Protein AF-A0A8M1KTB4-F1 (afdb_monomer)

Nearest PDB structures (foldseek):
  6wme-assembly1_A-3  TM=9.133E-01  e=1.658E-18  Homo sapiens
  4dxt-assembly1_A  TM=9.089E-01  e=1.658E-17  Homo sapiens
  6r15-assembly1_A  TM=8.563E-01  e=2.385E-17  Homo sapiens
  3unp-assembly1_A  TM=8.745E-01  e=1.560E-16  Homo sapiens
  5ywz-assembly1_A  TM=6.244E-01  e=2.113E-16  Mus musculus

pLDDT: mean 70.81, std 19.76, range [22.12, 94.38]

Radius of gyration: 31.98 Å; Cα contacts (8 Å, |Δi|>4): 401; chains: 1; bounding box: 102×58×68 Å

Sequence (307 aa):
MLLFRGDYQPLRRKALMVAGLTLLGLGFWFGIPLLFRQLSSGSVNTGSGTNLAKIQEQLTDIQKQLAEKEARWKETLLKEIGSLQSEEKITSGLKMELSNWLQEYLFTGSSSSAEGVVLWPELKVVLESMEKRLVQQLATSQDVRKTVQEALSRYNADGIGMTDYALKFSGGKVITSQYTKPYCPQSLQLCSEGPSAVIEPEVYPGKCWAFRGSYGSVTIALSQSVRITHVTMEHLPKSLSPTGQIDSAPQDFAVYGIHHVAQKQEGVFLGKFAYSQDGDPIQTFELKARYLVYSQTILCLYLFTGW

Organism: Clupea harengus (NCBI:txid7950)

Mean predicted aligned error: 17.37 Å

InterPro domains:
  IPR012919 SUN domain [PF07738] (193-290)
  IPR012919 SUN domain [PS51469] (155-307)
  IPR045119 SUN domain-containing protein 1-5 [PTHR12911] (53-289)

Foldseek 3Di:
DKFFFFDDDDDDDDDDDDDDDDDDDDDDDDDDDPDDDDDDDDDDDDDVVPVVVVVVVVVVVVVVVVVVVVVVVVVVVVVVVVLVVQLVVLVVVLVVVVVVVVVVLQVVPPPDDDDPDDDPVVVVVSVVVSLLSSLVRNDPDPVSSVVSVVCVVCVVCLVHNGDGQCAVVLQKDWDPVKWADFDDDPPDPQGEDDPNLQRYSDAAVSPHGHHPDFKIKIKMWTSDQRQTFKMKDAHDQLVRDPVSDDQQDFFKKWKFWDDDPPPPDDTHTQDIDTDDNPDDRMDMDGGPDRDRRPDGTMIMMITGGGD

Solvent-accessible surface area (backbone atoms only — not comparable to full-atom values): 18327 Å² total; per-residue (Å²): 62,45,40,36,26,50,73,87,83,84,92,86,85,90,89,85,92,81,91,87,88,83,91,82,85,86,90,88,82,82,83,85,81,93,78,89,87,80,93,78,90,80,81,93,73,97,56,70,70,65,54,51,51,52,52,52,51,51,50,52,52,52,53,50,54,49,54,52,48,52,52,53,51,51,54,52,49,52,52,50,53,50,51,52,53,50,53,50,51,52,54,53,52,52,51,50,51,52,52,50,49,52,49,52,53,61,65,70,61,74,83,65,88,82,76,95,68,81,55,67,72,63,53,48,54,52,51,55,53,50,51,54,49,51,43,69,72,67,43,90,43,73,67,54,33,50,54,51,53,52,54,50,57,26,47,78,36,79,66,71,62,72,67,50,37,28,28,45,92,65,55,12,41,66,44,88,91,48,53,53,66,70,41,62,64,93,88,49,97,68,56,39,38,55,74,62,38,36,26,38,96,66,82,52,89,60,54,36,56,39,53,65,78,48,64,40,39,43,27,35,33,35,45,57,64,45,35,48,42,39,44,31,48,38,54,84,46,42,90,73,32,97,80,56,56,59,50,79,42,60,31,46,35,35,39,22,46,29,70,52,86,90,71,77,58,83,50,48,80,53,49,76,52,66,58,54,95,89,53,65,43,67,41,76,46,78,40,88,58,74,49,80,47,74,56,62,37,26,36,43,36,42,37,31,38,66,108

Secondary structure (DSSP, 8-state):
-EEEEE---------------------------------------S-HHHHHHHHHHHHHHHHHHHHHHHHHHHHHHHHHHHHHHHHHHHHHHHHHHHHHHHHHHHHHSTTSSS-----HHHHHHHHHHHHHHHHHHH-SSHHHHHHHHHHHHHHHTTTT-S--SS-GGGT-EEEEEEEPPB---TT-S-PPBPGGGGGSS---TT-SB-BSSSEEEEEEE-SS---EEEEEEE---GGGSTTS--TTSEEEEEEEEES-GGGTPPPEEEEEEE--TTS-SEEEEE-SS-----SS-EEEEEEEE--

Structure (mmCIF, N/CA/C/O backbone):
data_AF-A0A8M1KTB4-F1
#
_entry.id   AF-A0A8M1KTB4-F1
#
loop_
_atom_site.group_PDB
_atom_site.id
_atom_site.type_symbol
_atom_site.label_atom_id
_atom_site.label_alt_id
_atom_site.label_comp_id
_atom_site.label_asym_id
_atom_site.label_entity_id
_atom_site.label_seq_id
_atom_site.pdbx_PDB_ins_code
_atom_site.Cartn_x
_atom_site.Cartn_y
_atom_site.Cartn_z
_atom_site.occupancy
_atom_site.B_iso_or_equiv
_atom_site.auth_seq_id
_atom_site.auth_comp_id
_atom_site.auth_asym_id
_atom_site.auth_atom_id
_atom_site.pdbx_PDB_model_num
ATOM 1 N N . MET A 1 1 ? 5.958 3.319 -6.028 1.00 36.22 1 MET A N 1
ATOM 2 C CA . MET A 1 1 ? 6.752 2.099 -5.760 1.00 36.22 1 MET A CA 1
ATOM 3 C C . MET A 1 1 ? 6.122 0.933 -6.522 1.00 36.22 1 MET A C 1
ATOM 5 O O . MET A 1 1 ? 4.916 0.942 -6.745 1.00 36.22 1 MET A O 1
ATOM 9 N N . LEU A 1 2 ? 6.926 0.009 -7.046 1.00 38.56 2 LEU A N 1
ATOM 10 C CA . LEU A 1 2 ? 6.504 -1.095 -7.913 1.00 38.56 2 LEU A CA 1
ATOM 11 C C . LEU A 1 2 ? 7.040 -2.411 -7.344 1.00 38.56 2 LEU A C 1
ATOM 13 O O . LEU A 1 2 ? 8.251 -2.628 -7.346 1.00 38.56 2 LEU A O 1
ATOM 17 N N . LEU A 1 3 ? 6.139 -3.279 -6.876 1.00 36.56 3 LEU A N 1
ATOM 18 C CA . LEU A 1 3 ? 6.479 -4.530 -6.184 1.00 36.56 3 LEU A CA 1
ATOM 19 C C . LEU A 1 3 ? 6.063 -5.735 -7.025 1.00 36.56 3 LEU A C 1
ATOM 21 O O . LEU A 1 3 ? 4.968 -5.764 -7.590 1.00 36.56 3 LEU A O 1
ATOM 25 N N . PHE A 1 4 ? 6.917 -6.752 -7.097 1.00 40.38 4 PHE A N 1
ATOM 26 C CA . PHE A 1 4 ? 6.719 -7.927 -7.948 1.00 40.38 4 PHE A CA 1
ATOM 27 C C . PHE A 1 4 ? 6.878 -9.212 -7.147 1.00 40.38 4 PHE A C 1
ATOM 29 O O . PHE A 1 4 ? 7.915 -9.434 -6.527 1.00 40.38 4 PHE A O 1
ATOM 36 N N . ARG A 1 5 ? 5.847 -10.068 -7.133 1.00 45.62 5 ARG A N 1
ATOM 37 C CA . ARG A 1 5 ? 5.719 -11.140 -6.128 1.00 45.62 5 ARG A CA 1
ATOM 38 C C . ARG A 1 5 ? 5.400 -12.506 -6.759 1.00 45.62 5 ARG A C 1
ATOM 40 O O . ARG A 1 5 ? 4.644 -12.581 -7.730 1.00 45.62 5 ARG A O 1
ATOM 47 N N . GLY A 1 6 ? 5.982 -13.589 -6.229 1.00 33.97 6 GLY A N 1
ATOM 48 C CA . GLY A 1 6 ? 5.818 -14.964 -6.728 1.00 33.97 6 GLY A CA 1
ATOM 49 C C . GLY A 1 6 ? 6.064 -16.058 -5.677 1.00 33.97 6 GLY A C 1
ATOM 50 O O . GLY A 1 6 ? 6.790 -15.842 -4.718 1.00 33.97 6 GLY A O 1
ATOM 51 N N . ASP A 1 7 ? 5.464 -17.240 -5.850 1.00 34.97 7 ASP A N 1
ATOM 52 C CA . ASP A 1 7 ? 5.501 -18.322 -4.845 1.00 34.97 7 ASP A CA 1
ATOM 53 C C . ASP A 1 7 ? 6.646 -19.333 -5.074 1.00 34.97 7 ASP A C 1
ATOM 55 O O . ASP A 1 7 ? 6.857 -19.798 -6.200 1.00 34.97 7 ASP A O 1
ATOM 59 N N . TYR A 1 8 ? 7.308 -19.773 -3.992 1.00 35.44 8 TYR A N 1
ATOM 60 C CA . TYR A 1 8 ? 8.111 -21.010 -3.927 1.00 35.44 8 TYR A CA 1
ATOM 61 C C . TYR A 1 8 ? 7.260 -22.153 -3.334 1.00 35.44 8 TYR A C 1
ATOM 63 O O . TYR A 1 8 ? 6.587 -21.954 -2.325 1.00 35.44 8 TYR A O 1
ATOM 71 N N . GLN A 1 9 ? 7.261 -23.354 -3.932 1.00 42.44 9 GLN A N 1
ATOM 72 C CA . GLN A 1 9 ? 6.427 -24.492 -3.488 1.00 42.44 9 GLN A CA 1
ATOM 73 C C . GLN A 1 9 ? 7.158 -25.844 -3.587 1.00 42.44 9 GLN A C 1
ATOM 75 O O . GLN A 1 9 ? 7.737 -26.141 -4.633 1.00 42.44 9 GLN A O 1
ATOM 80 N N . PRO A 1 10 ? 6.954 -26.745 -2.602 1.00 30.31 10 PRO A N 1
ATOM 81 C CA . PRO A 1 10 ? 6.712 -28.159 -2.870 1.00 30.31 10 PRO A CA 1
ATOM 82 C C . PRO A 1 10 ? 5.272 -28.583 -2.496 1.00 30.31 10 PRO A C 1
ATOM 84 O O . PRO A 1 10 ? 4.652 -28.077 -1.565 1.00 30.31 10 PRO A O 1
ATOM 87 N N . LEU A 1 11 ? 4.741 -29.530 -3.277 1.00 32.09 11 LEU A N 1
ATOM 88 C CA . LEU A 1 11 ? 3.342 -29.983 -3.355 1.00 32.09 11 LEU A CA 1
ATOM 89 C C . LEU A 1 11 ? 2.754 -30.636 -2.076 1.00 32.09 11 LEU A C 1
ATOM 91 O O . LEU A 1 11 ? 3.311 -31.624 -1.608 1.00 32.09 11 LEU A O 1
ATOM 95 N N . ARG A 1 12 ? 1.507 -30.290 -1.686 1.00 29.78 12 ARG A N 1
ATOM 96 C CA . ARG A 1 12 ? 0.259 -31.094 -1.906 1.00 29.78 12 ARG A CA 1
ATOM 97 C C . ARG A 1 12 ? -0.980 -30.649 -1.072 1.00 29.78 12 ARG A C 1
ATOM 99 O O . ARG A 1 12 ? -0.950 -30.644 0.144 1.00 29.78 12 ARG A O 1
ATOM 106 N N . ARG A 1 13 ? -2.099 -30.522 -1.818 1.00 26.88 13 ARG A N 1
ATOM 107 C CA . ARG A 1 13 ? -3.532 -30.916 -1.617 1.00 26.88 13 ARG A CA 1
ATOM 108 C C . ARG A 1 13 ? -4.484 -30.238 -0.587 1.00 26.88 13 ARG A C 1
ATOM 110 O O . ARG A 1 13 ? -4.493 -30.581 0.580 1.00 26.88 13 ARG A O 1
ATOM 117 N N . LYS A 1 14 ? -5.444 -29.500 -1.189 1.00 29.00 14 LYS A N 1
ATOM 118 C CA . LYS A 1 14 ? -6.937 -29.463 -1.087 1.00 29.00 14 LYS A CA 1
ATOM 119 C C . LYS A 1 14 ? -7.659 -29.308 0.272 1.00 29.00 14 LYS A C 1
ATOM 121 O O . LYS A 1 14 ? -7.616 -30.219 1.084 1.00 29.00 14 LYS A O 1
ATOM 126 N N . ALA A 1 15 ? -8.576 -28.328 0.324 1.00 25.30 15 ALA A N 1
ATOM 127 C CA . ALA A 1 15 ? -9.977 -28.494 0.757 1.00 25.30 15 ALA A CA 1
ATOM 128 C C . ALA A 1 15 ? -10.873 -27.364 0.190 1.00 25.30 15 ALA A C 1
ATOM 130 O O . ALA A 1 15 ? -10.383 -26.292 -0.151 1.00 25.30 15 ALA A O 1
ATOM 131 N N . LEU A 1 16 ? -12.167 -27.656 0.051 1.00 24.98 16 LEU A N 1
ATOM 132 C CA . LEU A 1 16 ? -13.248 -26.892 -0.589 1.00 24.98 16 LEU A CA 1
ATOM 133 C C . LEU A 1 16 ? -14.378 -26.743 0.445 1.00 24.98 16 LEU A C 1
ATOM 135 O O . LEU A 1 16 ? -14.646 -27.739 1.109 1.00 24.98 16 LEU A O 1
ATOM 139 N N . MET A 1 17 ? -15.057 -25.593 0.556 1.00 22.12 17 MET A N 1
ATOM 140 C CA . MET A 1 17 ? -16.436 -25.487 1.083 1.00 22.12 17 MET A CA 1
ATOM 141 C C . MET A 1 17 ? -17.119 -24.181 0.637 1.00 22.12 17 MET A C 1
ATOM 143 O O . MET A 1 17 ? -16.463 -23.213 0.263 1.00 22.12 17 MET A O 1
ATOM 147 N N . VAL A 1 18 ? -18.452 -24.230 0.624 1.00 23.17 18 VAL A N 1
ATOM 148 C CA . VAL A 1 18 ? -19.417 -23.390 -0.099 1.00 23.17 18 VAL A CA 1
ATOM 149 C C . VAL A 1 18 ? -20.326 -22.620 0.878 1.00 23.17 18 VAL A C 1
ATOM 151 O O . VAL A 1 18 ? -20.683 -23.161 1.915 1.00 23.17 18 VAL A O 1
ATOM 154 N N . ALA A 1 19 ? -20.744 -21.423 0.436 1.00 24.45 19 ALA A N 1
ATOM 155 C CA . ALA A 1 19 ? -21.954 -20.625 0.727 1.00 24.45 19 ALA A CA 1
ATOM 156 C C . ALA A 1 19 ? -22.297 -20.118 2.145 1.00 24.45 19 ALA A C 1
ATOM 158 O O . ALA A 1 19 ? -22.259 -20.831 3.139 1.00 24.45 19 ALA A O 1
ATOM 159 N N . GLY A 1 20 ? -22.816 -18.881 2.157 1.00 23.52 20 GLY A N 1
ATOM 160 C CA . GLY A 1 20 ? -23.600 -18.289 3.241 1.00 23.52 20 GLY A CA 1
ATOM 161 C C . GLY A 1 20 ? -23.965 -16.830 2.945 1.00 23.52 20 GLY A C 1
ATOM 162 O O . GLY A 1 20 ? -23.219 -15.925 3.293 1.00 23.52 20 GLY A O 1
ATOM 163 N N . LEU A 1 21 ? -25.095 -16.616 2.265 1.00 28.20 21 LEU A N 1
ATOM 164 C CA . LEU A 1 21 ? -25.732 -15.317 2.015 1.00 28.20 21 LEU A CA 1
ATOM 165 C C . LEU A 1 21 ? -26.836 -15.128 3.068 1.00 28.20 21 LEU A C 1
ATOM 167 O O . LEU A 1 21 ? -27.710 -15.986 3.150 1.00 28.20 21 LEU A O 1
ATOM 171 N N . THR A 1 22 ? -26.854 -14.016 3.809 1.00 29.30 22 THR A N 1
ATOM 172 C CA . THR A 1 22 ? -28.048 -13.561 4.552 1.00 29.30 22 THR A CA 1
ATOM 173 C C . THR A 1 22 ? -28.104 -12.036 4.643 1.00 29.30 22 THR A C 1
ATOM 175 O O . THR A 1 22 ? -27.213 -11.400 5.199 1.00 29.30 22 THR A O 1
ATOM 178 N N . LEU A 1 23 ? -29.193 -11.488 4.096 1.00 32.56 23 LEU A N 1
ATOM 179 C CA . LEU A 1 23 ? -29.740 -10.141 4.280 1.00 32.56 23 LEU A CA 1
ATOM 180 C C . LEU A 1 23 ? -30.582 -10.083 5.562 1.00 32.56 23 LEU A C 1
ATOM 182 O O . LEU A 1 23 ? -31.462 -10.923 5.698 1.00 32.56 23 LEU A O 1
ATOM 186 N N . LEU A 1 24 ? -30.405 -9.047 6.388 1.00 33.75 24 LEU A N 1
ATOM 187 C CA . LEU A 1 24 ? -31.399 -8.379 7.258 1.00 33.75 24 LEU A CA 1
ATOM 188 C C . LEU A 1 24 ? -30.793 -6.982 7.551 1.00 33.75 24 LEU A C 1
ATOM 190 O O . LEU A 1 24 ? -29.621 -6.915 7.892 1.00 33.75 24 LEU A O 1
ATOM 194 N N . GLY A 1 25 ? -31.410 -5.812 7.374 1.00 28.62 25 GLY A N 1
ATOM 195 C CA . GLY A 1 25 ? -32.820 -5.438 7.361 1.00 28.62 25 GLY A CA 1
ATOM 196 C C . GLY A 1 25 ? -33.153 -4.650 8.639 1.00 28.62 25 GLY A C 1
ATOM 197 O O . GLY A 1 25 ? -33.048 -5.228 9.713 1.00 28.62 25 GLY A O 1
ATOM 198 N N . LEU A 1 26 ? -33.634 -3.399 8.479 1.00 37.16 26 LEU A N 1
ATOM 199 C CA . LEU A 1 26 ? -34.172 -2.434 9.478 1.00 37.16 26 LEU A CA 1
ATOM 200 C C . LEU A 1 26 ? -33.103 -1.529 10.147 1.00 37.16 26 LEU A C 1
ATOM 202 O O . LEU A 1 26 ? -32.214 -2.023 10.819 1.00 37.16 26 LEU A O 1
ATOM 206 N N . GLY A 1 27 ? -33.066 -0.194 10.037 1.00 32.12 27 GLY A N 1
ATOM 207 C CA . GLY A 1 27 ? -34.043 0.806 9.601 1.00 32.12 27 GLY A CA 1
ATOM 208 C C . GLY A 1 27 ? -34.757 1.442 10.796 1.00 32.12 27 GLY A C 1
ATOM 209 O O . GLY A 1 27 ? -35.777 0.905 11.179 1.00 32.12 27 GLY A O 1
ATOM 210 N N . PHE A 1 28 ? -34.257 2.560 11.349 1.00 34.50 28 PHE A N 1
ATOM 211 C CA . PHE A 1 28 ? -35.029 3.526 12.162 1.00 34.50 28 PHE A CA 1
ATOM 212 C C . PHE A 1 28 ? -34.277 4.873 12.268 1.00 34.50 28 PHE A C 1
ATOM 214 O O . PHE A 1 28 ? -33.362 5.034 13.070 1.00 34.50 28 PHE A O 1
ATOM 221 N N . TRP A 1 29 ? -34.687 5.858 11.463 1.00 33.22 29 TRP A N 1
ATOM 222 C CA . TRP A 1 29 ? -34.351 7.279 11.627 1.00 33.22 29 TRP A CA 1
ATOM 223 C C . TRP A 1 29 ? -35.667 8.061 11.472 1.00 33.22 29 TRP A C 1
ATOM 225 O O . TRP A 1 29 ? -36.129 8.302 10.361 1.00 33.22 29 TRP A O 1
ATOM 235 N N . PHE A 1 30 ? -36.326 8.382 12.586 1.00 35.09 30 PHE A N 1
ATOM 236 C CA . PHE A 1 30 ? -37.336 9.447 12.649 1.00 35.09 30 PHE A CA 1
ATOM 237 C C . PHE A 1 30 ? -36.565 10.696 13.113 1.00 35.09 30 PHE A C 1
ATOM 239 O O . PHE A 1 30 ? -35.876 10.638 14.123 1.00 35.09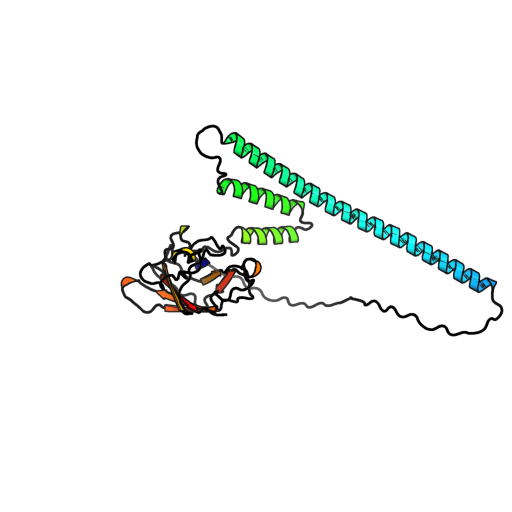 30 PHE A O 1
ATOM 246 N N . GLY A 1 31 ? -36.517 11.816 12.393 1.00 29.94 31 GLY A N 1
ATOM 247 C CA . GLY A 1 31 ? -37.650 12.496 11.779 1.00 29.94 31 GLY A CA 1
ATOM 248 C C . GLY A 1 31 ? -38.365 13.287 12.870 1.00 29.94 31 GLY A C 1
ATOM 249 O O . GLY A 1 31 ? -39.266 12.756 13.505 1.00 29.94 31 GLY A O 1
ATOM 250 N N . ILE A 1 32 ? -37.932 14.525 13.122 1.00 35.84 32 ILE A N 1
ATOM 251 C CA . ILE A 1 32 ? -38.624 15.489 13.989 1.00 35.84 32 ILE A CA 1
ATOM 252 C C . ILE A 1 32 ? -39.624 16.255 13.111 1.00 35.84 32 ILE A C 1
ATOM 254 O O . ILE A 1 32 ? -39.172 16.994 12.235 1.00 35.84 32 ILE A O 1
ATOM 258 N N . PRO A 1 33 ? -40.949 16.178 13.336 1.00 39.50 33 PRO A N 1
ATOM 259 C CA . PRO A 1 33 ? -41.876 17.182 12.846 1.00 39.50 33 PRO A CA 1
ATOM 260 C C . PRO A 1 33 ? -42.324 18.061 14.017 1.00 39.50 33 PRO A C 1
ATOM 262 O O . PRO A 1 33 ? -43.140 17.679 14.854 1.00 39.50 33 PRO A O 1
ATOM 265 N N . LEU A 1 34 ? -41.780 19.273 14.050 1.00 36.03 34 LEU A N 1
ATOM 266 C CA . LEU A 1 34 ? -42.297 20.391 14.831 1.00 36.03 34 LEU A CA 1
ATOM 267 C C . LEU A 1 34 ? -43.533 20.939 14.100 1.00 36.03 34 LEU A C 1
ATOM 269 O O . LEU A 1 34 ? -43.414 21.764 13.201 1.00 36.03 34 LEU A O 1
ATOM 273 N N . LEU A 1 35 ? -44.724 20.465 14.466 1.00 36.41 35 LEU A N 1
ATOM 274 C CA . LEU A 1 35 ? -45.994 21.074 14.064 1.00 36.41 35 LEU A CA 1
ATOM 275 C C . LEU A 1 35 ? -46.971 21.048 15.243 1.00 36.41 35 LEU A C 1
ATOM 277 O O . LEU A 1 35 ? -47.561 20.021 15.556 1.00 36.41 35 LEU A O 1
ATOM 281 N N . PHE A 1 36 ? -47.178 22.210 15.863 1.00 30.17 36 PHE A N 1
ATOM 282 C CA . PHE A 1 36 ? -48.373 22.491 16.654 1.00 30.17 36 PHE A CA 1
ATOM 283 C C . PHE A 1 36 ? -48.931 23.850 16.228 1.00 30.17 36 PHE A C 1
ATOM 285 O O . PHE A 1 36 ? -48.404 24.902 16.583 1.00 30.17 36 PHE A O 1
ATOM 292 N N . ARG A 1 37 ? -50.013 23.821 15.445 1.00 37.38 37 ARG A N 1
ATOM 293 C CA . ARG A 1 37 ? -50.925 24.954 15.269 1.00 37.38 37 ARG A CA 1
ATOM 294 C C . ARG A 1 37 ? -52.331 24.429 14.994 1.00 37.38 37 ARG A C 1
ATOM 296 O O . ARG A 1 37 ? -52.645 24.117 13.858 1.00 37.38 37 ARG A O 1
ATOM 303 N N . GLN A 1 38 ? -53.171 24.399 16.025 1.00 31.27 38 GLN A N 1
ATOM 304 C CA . GLN A 1 38 ? -54.559 24.861 15.932 1.00 31.27 38 GLN A CA 1
ATOM 305 C C . GLN A 1 38 ? -55.177 24.968 17.330 1.00 31.27 38 GLN A C 1
ATOM 307 O O . GLN A 1 38 ? -55.428 23.977 18.006 1.00 31.27 38 GLN A O 1
ATOM 312 N N . LEU A 1 39 ? -55.422 26.212 17.743 1.00 39.56 39 LEU A N 1
ATOM 313 C CA . LEU A 1 39 ? -56.447 26.545 18.721 1.00 39.56 39 LEU A CA 1
ATOM 314 C C . LEU A 1 39 ? -57.803 26.374 18.030 1.00 39.56 39 LEU A C 1
ATOM 316 O O . LEU A 1 39 ? -58.027 26.955 16.969 1.00 39.56 39 LEU A O 1
ATOM 320 N N . SER A 1 40 ? -58.701 25.610 18.641 1.00 31.42 40 SER A N 1
ATOM 321 C CA . SER A 1 40 ? -60.126 25.639 18.323 1.00 31.42 40 SER A CA 1
ATOM 322 C C . SER A 1 40 ? -60.914 25.434 19.609 1.00 31.42 40 SER A C 1
ATOM 324 O O . SER A 1 40 ? -60.859 24.386 20.245 1.00 31.42 40 SER A O 1
ATOM 326 N N . SER A 1 41 ? -61.614 26.498 19.975 1.00 38.88 41 SER A N 1
ATOM 327 C CA . SER A 1 41 ? -62.566 26.650 21.067 1.00 38.88 41 SER A CA 1
ATOM 328 C C . SER A 1 41 ? -63.649 25.570 21.112 1.00 38.88 41 SER A C 1
ATOM 330 O O . SER A 1 41 ? -64.227 25.231 20.080 1.00 38.88 41 SER A O 1
ATOM 332 N N . GLY A 1 42 ? -64.018 25.145 22.321 1.00 30.12 42 GLY A N 1
ATOM 333 C CA . GLY A 1 42 ? -65.191 24.308 22.558 1.00 30.12 42 GLY A CA 1
ATOM 334 C C . GLY A 1 42 ? -65.607 24.282 24.028 1.00 30.12 42 GLY A C 1
ATOM 335 O O . GLY A 1 42 ? -65.154 23.432 24.775 1.00 30.12 42 GLY A O 1
ATOM 336 N N . SER A 1 43 ? -66.478 25.231 24.385 1.00 31.89 43 SER A N 1
ATOM 337 C CA . SER A 1 43 ? -67.525 25.180 25.419 1.00 31.89 43 SER A CA 1
ATOM 338 C C . SER A 1 43 ? -67.178 24.683 26.836 1.00 31.89 43 SER A C 1
ATOM 340 O O . SER A 1 43 ? -66.996 23.497 27.098 1.00 31.89 43 SER A O 1
ATOM 342 N N . VAL A 1 44 ? -67.205 25.620 27.789 1.00 45.75 44 VAL A N 1
ATOM 343 C CA . VAL A 1 44 ? -67.207 25.365 29.236 1.00 45.75 44 VAL A CA 1
ATOM 344 C C . VAL A 1 44 ? -68.560 24.775 29.632 1.00 45.75 44 VAL A C 1
ATOM 346 O O . VAL A 1 44 ? -69.578 25.440 29.479 1.00 45.75 44 VAL A O 1
ATOM 349 N N . ASN A 1 45 ? -68.567 23.570 30.208 1.00 37.69 45 ASN A N 1
ATOM 350 C CA . ASN A 1 45 ? -69.651 23.140 31.088 1.00 37.69 45 ASN A CA 1
ATOM 351 C C . ASN A 1 45 ? -69.122 22.300 32.261 1.00 37.69 45 ASN A C 1
ATOM 353 O O . ASN A 1 45 ? -68.475 21.271 32.085 1.00 37.69 45 ASN A O 1
ATOM 357 N N . THR A 1 46 ? -69.373 22.829 33.461 1.00 47.09 46 THR A N 1
ATOM 358 C CA . THR A 1 46 ? -69.469 22.185 34.785 1.00 47.09 46 THR A CA 1
ATOM 359 C C . THR A 1 46 ? -68.783 20.817 34.963 1.00 47.09 46 THR A C 1
ATOM 361 O O . THR A 1 46 ? -69.424 19.772 34.929 1.00 47.09 46 THR A O 1
ATOM 364 N N . GLY A 1 47 ? -67.474 20.842 35.236 1.00 44.81 47 GLY A N 1
ATOM 365 C CA . GLY A 1 47 ? -66.658 19.672 35.612 1.00 44.81 47 GLY A CA 1
ATOM 366 C C . GLY A 1 47 ? -65.308 20.067 36.229 1.00 44.81 47 GLY A C 1
ATOM 367 O O . GLY A 1 47 ? -64.285 19.435 35.976 1.00 44.81 47 GLY A O 1
ATOM 368 N N . SER A 1 48 ? -65.283 21.184 36.967 1.00 50.03 48 SER A N 1
ATOM 369 C CA . SER A 1 48 ? -64.051 21.906 37.333 1.00 50.03 48 SER A CA 1
ATOM 370 C C . SER A 1 48 ? -63.109 21.105 38.249 1.00 50.03 48 SER A C 1
ATOM 372 O O . SER A 1 48 ? -61.896 21.131 38.066 1.00 50.03 48 SER A O 1
ATOM 374 N N . GLY A 1 49 ? -63.650 20.311 39.182 1.00 53.91 49 GLY A N 1
ATOM 375 C CA . GLY A 1 49 ? -62.834 19.537 40.130 1.00 53.91 49 GLY A CA 1
ATOM 376 C C . GLY A 1 49 ? -62.172 18.287 39.534 1.00 53.91 49 GLY A C 1
ATOM 377 O O . GLY A 1 49 ? -61.040 17.963 39.883 1.00 53.91 49 GLY A O 1
ATOM 378 N N . THR A 1 50 ? -62.836 17.595 38.603 1.00 59.81 50 THR A N 1
ATOM 379 C CA . THR A 1 50 ? -62.351 16.318 38.046 1.00 59.81 50 THR A CA 1
ATOM 380 C C . THR A 1 50 ? -61.308 16.504 36.948 1.00 59.81 50 THR A C 1
ATOM 382 O O . THR A 1 50 ? -60.399 15.687 36.821 1.00 59.81 50 THR A O 1
ATOM 385 N N . ASN A 1 51 ? -61.408 17.579 36.160 1.00 72.56 51 ASN A N 1
ATOM 386 C CA . ASN A 1 51 ? -60.420 17.890 35.124 1.00 72.56 51 ASN A CA 1
ATOM 387 C C . ASN A 1 51 ? -59.125 18.448 35.721 1.00 72.56 51 ASN A C 1
ATOM 389 O O . ASN A 1 51 ? -58.048 18.094 35.253 1.00 72.56 51 ASN A O 1
ATOM 393 N N . LEU A 1 52 ? -59.220 19.254 36.784 1.00 76.44 52 LEU A N 1
ATOM 394 C CA . LEU A 1 52 ? -58.042 19.759 37.486 1.00 76.44 52 LEU A CA 1
ATOM 395 C C . LEU A 1 52 ? -57.261 18.615 38.145 1.00 76.44 52 LEU A C 1
ATOM 397 O O . LEU A 1 52 ? -56.053 18.531 37.964 1.00 76.44 52 LEU A O 1
ATOM 401 N N . ALA A 1 53 ? -57.956 17.683 38.807 1.00 79.94 53 ALA A N 1
ATOM 402 C CA . ALA A 1 53 ? -57.332 16.498 39.395 1.00 79.94 53 ALA A CA 1
ATOM 403 C C . ALA A 1 53 ? -56.622 15.623 38.344 1.00 79.94 53 ALA A C 1
ATOM 405 O O . ALA A 1 53 ? -55.481 15.225 38.562 1.00 79.94 53 ALA A O 1
ATOM 406 N N . LYS A 1 54 ? -57.246 15.399 37.176 1.00 82.06 54 LYS A N 1
ATOM 407 C CA . LYS A 1 54 ? -56.621 14.665 36.059 1.00 82.06 54 LYS A CA 1
ATOM 408 C C . LYS A 1 54 ? -55.374 15.361 35.519 1.00 82.06 54 LYS A C 1
ATOM 410 O O . LYS A 1 54 ? -54.372 14.705 35.265 1.00 82.06 54 LYS A O 1
ATOM 415 N N . ILE A 1 55 ? -55.415 16.683 35.352 1.00 83.25 55 ILE A N 1
ATOM 416 C CA . ILE A 1 55 ? -54.250 17.460 34.898 1.00 83.25 55 ILE A CA 1
ATOM 417 C C . ILE A 1 55 ? -53.125 17.394 35.939 1.00 83.25 55 ILE A C 1
ATOM 419 O O . ILE A 1 55 ? -51.954 17.282 35.583 1.00 83.25 55 ILE A O 1
ATOM 423 N N . GLN A 1 56 ? -53.471 17.430 37.224 1.00 85.69 56 GLN A N 1
ATOM 424 C CA . GLN A 1 56 ? -52.509 17.370 38.320 1.00 85.69 56 GLN A CA 1
ATOM 425 C C . GLN A 1 56 ? -51.849 15.989 38.420 1.00 85.69 56 GLN A C 1
ATOM 427 O O . GLN A 1 56 ? -50.634 15.907 38.577 1.00 85.69 56 GLN A O 1
ATOM 432 N N . GLU A 1 57 ? -52.616 14.917 38.215 1.00 89.19 57 GLU A N 1
ATOM 433 C CA . GLU A 1 57 ? -52.105 13.549 38.084 1.00 89.19 57 GLU A CA 1
ATOM 434 C C . GLU A 1 57 ? -51.159 13.414 36.878 1.00 89.19 57 GLU A C 1
ATOM 436 O O . GLU A 1 57 ? -50.032 12.934 37.021 1.00 89.19 57 GLU A O 1
ATOM 441 N N . GLN A 1 58 ? -51.552 13.935 35.710 1.00 88.94 58 GLN A N 1
ATOM 442 C CA . GLN A 1 58 ? -50.694 13.939 34.521 1.00 88.94 58 GLN A CA 1
ATOM 443 C C . GLN A 1 58 ? -49.391 14.720 34.735 1.00 88.94 58 GLN A C 1
ATOM 445 O O . GLN A 1 58 ? -48.331 14.269 34.305 1.00 88.94 58 GLN A O 1
ATOM 450 N N . LEU A 1 59 ? -49.437 15.864 35.423 1.00 90.12 59 LEU A N 1
ATOM 451 C CA . LEU A 1 59 ? -48.236 16.629 35.769 1.00 90.12 59 LEU A CA 1
ATOM 452 C C . LEU A 1 59 ? -47.299 15.830 36.677 1.00 90.12 59 LEU A C 1
ATOM 454 O O . LEU A 1 59 ? -46.091 15.828 36.440 1.00 90.12 59 LEU A O 1
ATOM 458 N N . THR A 1 60 ? -47.837 15.121 37.673 1.00 90.62 60 THR A N 1
ATOM 459 C CA . THR A 1 60 ? -47.014 14.279 38.555 1.00 90.62 60 THR A CA 1
ATOM 460 C C . THR A 1 60 ? -46.390 13.095 37.819 1.00 90.62 60 THR A C 1
ATOM 462 O O . THR A 1 60 ? -45.223 12.782 38.056 1.00 90.62 60 THR A O 1
ATOM 465 N N . ASP A 1 61 ? -47.111 12.482 36.875 1.00 92.69 61 ASP A N 1
ATOM 466 C CA . ASP A 1 61 ? -46.571 11.392 36.059 1.00 92.69 61 ASP A CA 1
ATOM 467 C C . ASP A 1 61 ? -45.454 11.886 35.128 1.00 92.69 61 ASP A C 1
ATOM 469 O O . ASP A 1 61 ? -44.375 11.296 35.076 1.00 92.69 61 ASP A O 1
ATOM 473 N N . ILE A 1 62 ? -45.646 13.035 34.473 1.00 89.81 62 ILE A N 1
ATOM 474 C CA . ILE A 1 62 ? -44.613 13.656 33.630 1.00 89.81 62 ILE A CA 1
ATOM 475 C C . ILE A 1 62 ? -43.369 14.009 34.456 1.00 89.81 62 ILE A C 1
ATOM 477 O O . ILE A 1 62 ? -42.248 13.749 34.016 1.00 89.81 62 ILE A O 1
ATOM 481 N N . GLN A 1 63 ? -43.542 14.562 35.660 1.00 92.62 63 GLN A N 1
ATOM 482 C CA . GLN A 1 63 ? -42.426 14.859 36.563 1.00 92.62 63 GLN A CA 1
ATOM 483 C C . GLN A 1 63 ? -41.664 13.592 36.964 1.00 92.62 63 GLN A C 1
ATOM 485 O O . GLN A 1 63 ? -40.431 13.587 36.959 1.00 92.62 63 GLN A O 1
ATOM 490 N N . LYS A 1 64 ? -42.379 12.500 37.249 1.00 94.12 64 LYS A N 1
ATOM 491 C CA . LYS A 1 64 ? -41.773 11.201 37.552 1.00 94.12 64 LYS A CA 1
ATOM 492 C C . LYS A 1 64 ? -40.993 10.653 36.355 1.00 94.12 64 LYS A C 1
ATOM 494 O O . LYS A 1 64 ? -39.833 10.275 36.505 1.00 94.12 64 LYS A O 1
ATOM 499 N N . GLN A 1 65 ? -41.581 10.673 35.159 1.00 90.75 65 GLN A N 1
ATOM 500 C CA . GLN A 1 65 ? -40.912 10.222 33.935 1.00 90.75 65 GLN A CA 1
ATOM 501 C C . GLN A 1 65 ? -39.664 11.053 33.609 1.00 90.75 65 GLN A C 1
ATOM 503 O O . GLN A 1 65 ? -38.670 10.504 33.125 1.00 90.75 65 GLN A O 1
ATOM 508 N N . LEU A 1 66 ? -39.701 12.365 33.868 1.00 92.81 66 LEU A N 1
ATOM 509 C CA . LEU A 1 66 ? -38.549 13.247 33.696 1.00 92.81 66 LEU A CA 1
ATOM 510 C C . LEU A 1 66 ? -37.420 12.860 34.656 1.00 92.81 66 LEU A C 1
ATOM 512 O O . LEU A 1 66 ? -36.302 12.627 34.201 1.00 92.81 66 LEU A O 1
ATOM 516 N N . ALA A 1 67 ? -37.724 12.695 35.946 1.00 90.75 67 ALA A N 1
ATOM 517 C CA . ALA A 1 67 ? -36.744 12.280 36.949 1.00 90.75 67 ALA A CA 1
ATOM 518 C C . ALA A 1 67 ? -36.129 10.904 36.628 1.00 90.75 67 ALA A C 1
ATOM 520 O O . ALA A 1 67 ? -34.915 10.715 36.730 1.00 90.75 67 ALA A O 1
ATOM 521 N N . GLU A 1 68 ? -36.942 9.951 36.165 1.00 94.38 68 GLU A N 1
ATOM 522 C CA . GLU A 1 68 ? -36.461 8.638 35.726 1.00 94.38 68 GLU A CA 1
ATOM 523 C C . GLU A 1 68 ? -35.556 8.725 34.490 1.00 94.38 68 GLU A C 1
ATOM 525 O O . GLU A 1 68 ? -34.530 8.043 34.417 1.00 94.38 68 GLU A O 1
ATOM 530 N N . LYS A 1 69 ? -35.913 9.555 33.500 1.00 91.62 69 LYS A N 1
ATOM 531 C CA . LYS A 1 69 ? -35.059 9.787 32.327 1.00 91.62 69 LYS A CA 1
ATOM 532 C C . LYS A 1 69 ? -33.740 10.432 32.738 1.00 91.62 69 LYS A C 1
ATOM 534 O O . LYS A 1 69 ? -32.700 9.955 32.296 1.00 91.62 69 LYS A O 1
ATOM 539 N N . GLU A 1 70 ? -33.760 11.451 33.592 1.00 91.12 70 GLU A N 1
ATOM 540 C CA . GLU A 1 70 ? -32.544 12.096 34.095 1.00 91.12 70 GLU A CA 1
ATOM 541 C C . GLU A 1 70 ? -31.623 11.113 34.822 1.00 91.12 70 GLU A C 1
ATOM 543 O O . GLU A 1 70 ? -30.415 11.131 34.593 1.00 91.12 70 GLU A O 1
ATOM 548 N N . ALA A 1 71 ? -32.174 10.226 35.656 1.00 91.81 71 ALA A N 1
ATOM 549 C CA . ALA A 1 71 ? -31.394 9.197 36.340 1.00 91.81 71 ALA A CA 1
ATOM 550 C C . ALA A 1 71 ? -30.724 8.231 35.347 1.00 91.81 71 ALA A C 1
ATOM 552 O O . ALA A 1 71 ? -29.517 8.000 35.435 1.00 91.81 71 ALA A O 1
ATOM 553 N N . ARG A 1 72 ? -31.472 7.737 34.348 1.00 90.69 72 ARG A N 1
ATOM 554 C CA . ARG A 1 72 ? -30.934 6.846 33.301 1.00 90.69 72 ARG A CA 1
ATOM 555 C C . ARG A 1 72 ? -29.842 7.514 32.464 1.00 90.69 72 ARG A C 1
ATOM 557 O O . ARG A 1 72 ? -28.818 6.894 32.174 1.00 90.69 72 ARG A O 1
ATOM 564 N N . TRP A 1 73 ? -30.042 8.776 32.085 1.00 80.56 73 TRP A N 1
ATOM 565 C CA . TRP A 1 73 ? -29.048 9.534 31.322 1.00 80.56 73 TRP A CA 1
ATOM 566 C C . TRP A 1 73 ? -27.781 9.791 32.139 1.00 80.56 73 TRP A C 1
ATOM 568 O O . TRP A 1 73 ? -26.686 9.593 31.619 1.00 80.56 73 TRP A O 1
ATOM 578 N N . LYS A 1 74 ? -27.910 10.148 33.423 1.00 88.25 74 LYS A N 1
ATOM 579 C CA . LYS A 1 74 ? -26.761 10.310 34.330 1.00 88.25 74 LYS A CA 1
ATOM 580 C C . LYS A 1 74 ? -25.957 9.020 34.456 1.00 88.25 74 LYS A C 1
ATOM 582 O O . LYS A 1 74 ? -24.737 9.059 34.350 1.00 88.25 74 LYS A O 1
ATOM 587 N N . GLU A 1 75 ? -26.622 7.881 34.630 1.00 89.69 75 GLU A N 1
ATOM 588 C CA . GLU A 1 75 ? -25.941 6.587 34.725 1.00 89.69 75 GLU A CA 1
ATOM 589 C C . GLU A 1 75 ? -25.192 6.233 33.430 1.00 89.69 75 GLU A C 1
ATOM 591 O O . GLU A 1 75 ? -24.045 5.791 33.476 1.00 89.69 75 GLU A O 1
ATOM 596 N N . THR A 1 76 ? -25.813 6.472 32.273 1.00 86.06 76 THR A N 1
ATOM 597 C CA . THR A 1 76 ? -25.194 6.216 30.961 1.00 86.06 76 THR A CA 1
ATOM 598 C C . THR A 1 76 ? -23.967 7.103 30.743 1.00 86.06 76 THR A C 1
ATOM 600 O O . THR A 1 76 ? -22.911 6.606 30.362 1.00 86.06 76 THR A O 1
ATOM 603 N N . LEU A 1 77 ? -24.072 8.398 31.057 1.00 80.25 77 LEU A N 1
ATOM 604 C CA . LEU A 1 77 ? -22.956 9.341 30.949 1.00 80.25 77 LEU A CA 1
ATOM 605 C C . LEU A 1 77 ? -21.796 8.973 31.877 1.00 80.25 77 LEU A C 1
ATOM 607 O O . LEU A 1 77 ? -20.644 9.049 31.465 1.00 80.25 77 LEU A O 1
ATOM 611 N N . LEU A 1 78 ? -22.081 8.550 33.111 1.00 87.06 78 LEU A N 1
ATOM 612 C CA . LEU A 1 78 ? -21.039 8.125 34.048 1.00 87.06 78 LEU A CA 1
ATOM 613 C C . LEU A 1 78 ? -20.296 6.878 33.555 1.00 87.06 78 LEU A C 1
ATOM 615 O O . LEU A 1 78 ? -19.079 6.797 33.719 1.00 87.06 78 LEU A O 1
ATOM 619 N N . LYS A 1 79 ? -21.002 5.931 32.924 1.00 85.06 79 LYS A N 1
ATOM 620 C CA . LYS A 1 79 ? -20.373 4.761 32.292 1.00 85.06 79 LYS A CA 1
ATOM 621 C C . LYS A 1 79 ? -19.460 5.171 31.137 1.00 85.06 79 LYS A C 1
ATOM 623 O O . LYS A 1 79 ? -18.325 4.707 31.085 1.00 85.06 79 LYS A O 1
ATOM 628 N N . GLU A 1 80 ? -19.922 6.071 30.274 1.00 78.94 80 GLU A N 1
ATOM 629 C CA . GLU A 1 80 ? -19.141 6.551 29.127 1.00 78.94 80 GLU A CA 1
ATOM 630 C C . GLU A 1 80 ? -17.885 7.315 29.570 1.00 78.94 80 GLU A C 1
ATOM 632 O O . GLU A 1 80 ? -16.779 7.017 29.125 1.00 78.94 80 GLU A O 1
ATOM 637 N N . ILE A 1 81 ? -18.030 8.242 30.525 1.00 78.56 81 ILE A N 1
ATOM 638 C CA . ILE A 1 81 ? -16.904 8.988 31.108 1.00 78.56 81 ILE A CA 1
ATOM 639 C C . ILE A 1 81 ? -15.895 8.026 31.744 1.00 78.56 81 ILE A C 1
ATOM 641 O O . ILE A 1 81 ? -14.692 8.188 31.550 1.00 78.56 81 ILE A O 1
ATOM 645 N N . GLY A 1 82 ? -16.367 7.008 32.472 1.00 79.44 82 GLY A N 1
ATOM 646 C CA . GLY A 1 82 ? -15.499 5.991 33.066 1.00 79.44 82 GLY A CA 1
ATOM 647 C C . GLY A 1 82 ? -14.728 5.177 32.021 1.00 79.44 82 GLY A C 1
ATOM 648 O O . GLY A 1 82 ? -13.536 4.925 32.209 1.00 79.44 82 GLY A O 1
ATOM 649 N N . SER A 1 83 ? -15.375 4.813 30.908 1.00 78.69 83 SER A N 1
ATOM 650 C CA . SER A 1 83 ? -14.725 4.125 29.785 1.00 78.69 83 SER A CA 1
ATOM 651 C C . SER A 1 83 ? -13.617 4.990 29.187 1.00 78.69 83 SER A C 1
ATOM 653 O O . SER A 1 83 ? -12.463 4.563 29.145 1.00 78.69 83 SER A O 1
ATOM 655 N N . LEU A 1 84 ? -13.928 6.242 28.845 1.00 75.69 84 LEU A N 1
ATOM 656 C CA . LEU A 1 84 ? -12.971 7.187 28.264 1.00 75.69 84 LEU A CA 1
ATOM 657 C C . LEU A 1 84 ? -11.774 7.452 29.189 1.00 75.69 84 LEU A C 1
ATOM 659 O O . LEU A 1 84 ? -10.628 7.413 28.745 1.00 75.69 84 LEU A O 1
ATOM 663 N N . GLN A 1 85 ? -12.014 7.641 30.490 1.00 78.94 85 GLN A N 1
ATOM 664 C CA . GLN A 1 85 ? -10.940 7.810 31.476 1.00 78.94 85 GLN A CA 1
ATOM 665 C C . GLN A 1 85 ? -10.045 6.567 31.583 1.00 78.94 85 GLN A C 1
ATOM 667 O O . GLN A 1 85 ? -8.837 6.683 31.807 1.00 78.94 85 GLN A O 1
ATOM 672 N N . SER A 1 86 ? -10.615 5.368 31.433 1.00 81.31 86 SER A N 1
ATOM 673 C CA . SER A 1 86 ? -9.843 4.123 31.464 1.00 81.31 86 SER A CA 1
ATOM 674 C C . SER A 1 86 ? -8.941 3.972 30.234 1.00 81.31 86 SER A C 1
ATOM 676 O O . SER A 1 86 ? -7.770 3.610 30.379 1.00 81.31 86 SER A O 1
ATOM 678 N N . GLU A 1 87 ? -9.437 4.335 29.048 1.00 80.88 87 GLU A N 1
ATOM 679 C CA . GLU A 1 87 ? -8.664 4.340 27.801 1.00 80.88 87 GLU A CA 1
ATOM 680 C C . GLU A 1 87 ? -7.548 5.398 27.832 1.00 80.88 87 GLU A C 1
ATOM 682 O O . GLU A 1 87 ? -6.399 5.116 27.474 1.00 80.88 87 GLU A O 1
ATOM 687 N N . GLU A 1 88 ? -7.839 6.598 28.345 1.00 82.19 88 GLU A N 1
ATOM 688 C CA . GLU A 1 88 ? -6.847 7.663 28.543 1.00 82.19 88 GLU A CA 1
ATOM 689 C C . GLU A 1 88 ? -5.735 7.229 29.512 1.00 82.19 88 GLU A C 1
ATOM 691 O O . GLU A 1 88 ? -4.545 7.475 29.287 1.00 82.19 88 GLU A O 1
ATOM 696 N N . LYS A 1 89 ? -6.086 6.506 30.579 1.00 86.69 89 LYS A N 1
ATOM 697 C CA . LYS A 1 89 ? -5.103 5.962 31.525 1.00 86.69 89 LYS A CA 1
ATOM 698 C C . LYS A 1 89 ? -4.186 4.919 30.876 1.00 86.69 89 LYS A C 1
ATOM 700 O O . LYS A 1 89 ? -2.986 4.909 31.148 1.00 86.69 89 LYS A O 1
ATOM 705 N N . ILE A 1 90 ? -4.729 4.052 30.021 1.00 82.00 90 ILE A N 1
ATOM 706 C CA . ILE A 1 90 ? -3.947 3.044 29.284 1.00 82.00 90 ILE A CA 1
ATOM 707 C C . ILE A 1 90 ? -2.960 3.728 28.329 1.00 82.00 90 ILE A C 1
ATOM 709 O O . ILE A 1 90 ? -1.761 3.439 28.350 1.00 82.00 90 ILE A O 1
ATOM 713 N N . THR A 1 91 ? -3.452 4.665 27.520 1.00 79.50 91 THR A N 1
ATOM 714 C CA . THR A 1 91 ? -2.642 5.367 26.513 1.00 79.50 91 THR A CA 1
ATOM 715 C C . THR A 1 91 ? -1.557 6.239 27.148 1.00 79.50 91 THR A C 1
ATOM 717 O O . THR A 1 91 ? -0.404 6.200 26.712 1.00 79.50 91 THR A O 1
ATOM 720 N N . SER A 1 92 ? -1.876 6.969 28.222 1.00 85.56 92 SER A N 1
ATOM 721 C CA . SER A 1 92 ? -0.896 7.772 28.969 1.00 85.56 92 SER A CA 1
ATOM 722 C C . SER A 1 92 ? 0.178 6.916 29.647 1.00 85.56 92 SER A C 1
ATOM 724 O O . SER A 1 92 ? 1.358 7.267 29.583 1.00 85.56 92 SER A O 1
ATOM 726 N N . GLY A 1 93 ? -0.189 5.766 30.225 1.00 87.00 93 GLY A N 1
ATOM 727 C CA . GLY A 1 93 ? 0.763 4.830 30.829 1.00 87.00 93 GLY A CA 1
ATOM 728 C C . GLY A 1 93 ? 1.782 4.295 29.820 1.00 87.00 93 GLY A C 1
ATOM 729 O O . GLY A 1 93 ? 2.986 4.348 30.066 1.00 87.00 93 GLY A O 1
ATOM 730 N N . LEU A 1 94 ? 1.313 3.861 28.648 1.00 84.31 94 LEU A N 1
ATOM 731 C CA . LEU A 1 94 ? 2.187 3.381 27.574 1.00 84.31 94 LEU A CA 1
ATOM 732 C C . LEU A 1 94 ? 3.076 4.500 27.014 1.00 84.31 94 LEU A C 1
ATOM 734 O O . LEU A 1 94 ? 4.264 4.283 26.783 1.00 84.31 94 LEU A O 1
ATOM 738 N N . LYS A 1 95 ? 2.553 5.723 26.870 1.00 82.25 95 LYS A N 1
ATOM 739 C CA . LYS A 1 95 ? 3.354 6.884 26.454 1.00 82.25 95 LYS A CA 1
ATOM 740 C C . LYS A 1 95 ? 4.499 7.184 27.426 1.00 82.25 95 LYS A C 1
ATOM 742 O O . LYS A 1 95 ? 5.607 7.493 26.979 1.00 82.25 95 LYS A O 1
ATOM 747 N N . MET A 1 96 ? 4.247 7.101 28.734 1.00 87.19 96 MET A N 1
ATOM 748 C CA . MET A 1 96 ? 5.304 7.265 29.738 1.00 87.19 96 MET A CA 1
ATOM 749 C C . MET A 1 96 ? 6.353 6.163 29.627 1.00 87.19 96 MET A C 1
ATOM 751 O O . MET A 1 96 ? 7.542 6.453 29.686 1.00 87.19 96 MET A O 1
ATOM 755 N N . GLU A 1 97 ? 5.933 4.919 29.411 1.00 86.25 97 GLU A N 1
ATOM 756 C CA . GLU A 1 97 ? 6.859 3.798 29.262 1.00 86.25 97 GLU A CA 1
ATOM 757 C C . GLU A 1 97 ? 7.775 3.951 28.043 1.00 86.25 97 GLU A C 1
ATOM 759 O O . GLU A 1 97 ? 8.983 3.777 28.176 1.00 86.25 97 GLU A O 1
ATOM 764 N N . LEU A 1 98 ? 7.236 4.372 26.892 1.00 82.62 98 LEU A N 1
ATOM 765 C CA . LEU A 1 98 ? 8.052 4.690 25.713 1.00 82.62 98 LEU A CA 1
ATOM 766 C C . LEU A 1 98 ? 9.038 5.818 25.991 1.00 82.62 98 LEU A C 1
ATOM 768 O O . LEU A 1 98 ? 10.189 5.753 25.576 1.00 82.62 98 LEU A O 1
ATOM 772 N N . SER A 1 99 ? 8.577 6.859 26.687 1.00 80.75 99 SER A N 1
ATOM 773 C CA . SER A 1 99 ? 9.410 8.014 27.022 1.00 80.75 99 SER A CA 1
ATOM 774 C C . SER A 1 99 ? 10.562 7.610 27.944 1.00 80.75 99 SER A C 1
ATOM 776 O O . SER A 1 99 ? 11.701 7.998 27.697 1.00 80.75 99 SER A O 1
ATOM 778 N N . ASN A 1 100 ? 10.287 6.787 28.958 1.00 87.12 100 ASN A N 1
ATOM 779 C CA . ASN A 1 100 ? 11.303 6.258 29.865 1.00 87.12 100 ASN A CA 1
ATOM 780 C C . ASN A 1 100 ? 12.288 5.347 29.129 1.00 87.12 100 ASN A C 1
ATOM 782 O O . ASN A 1 100 ? 13.492 5.490 29.317 1.00 87.12 100 ASN A O 1
ATOM 786 N N . TRP A 1 101 ? 11.793 4.464 28.257 1.00 84.62 101 TRP A N 1
ATOM 787 C CA . TRP A 1 101 ? 12.649 3.600 27.447 1.00 84.62 101 TRP A CA 1
ATOM 788 C C . TRP A 1 101 ? 13.559 4.409 26.516 1.00 84.62 101 TRP A C 1
ATOM 790 O O . TRP A 1 101 ? 14.756 4.149 26.458 1.00 84.62 101 TRP A O 1
ATOM 800 N N . LEU A 1 102 ? 13.026 5.430 25.833 1.00 78.50 102 LEU A N 1
ATOM 801 C CA . LEU A 1 102 ? 13.820 6.322 24.979 1.00 78.50 102 LEU A CA 1
ATOM 802 C C . LEU A 1 102 ? 14.911 7.034 25.780 1.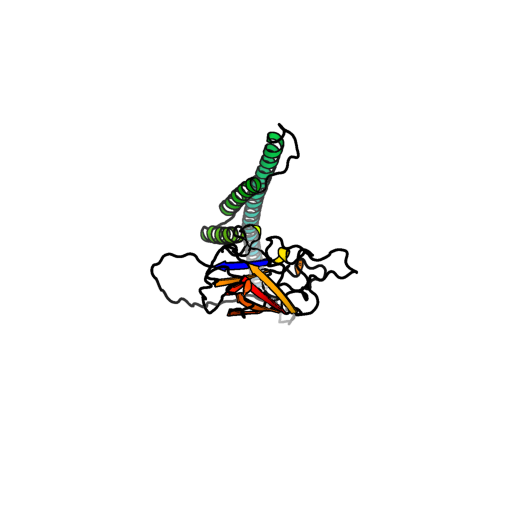00 78.50 102 LEU A C 1
ATOM 804 O O . LEU A 1 102 ? 16.043 7.140 25.314 1.00 78.50 102 LEU A O 1
ATOM 808 N N . GLN A 1 103 ? 14.587 7.507 26.985 1.00 81.25 103 GLN A N 1
ATOM 809 C CA . GLN A 1 103 ? 15.573 8.112 27.873 1.00 81.25 103 GLN A CA 1
ATOM 810 C C . GLN A 1 103 ? 16.648 7.092 28.265 1.00 81.25 103 GLN A C 1
ATOM 812 O O . GLN A 1 103 ? 17.826 7.350 28.041 1.00 81.25 103 GLN A O 1
ATOM 817 N N . GLU A 1 104 ? 16.272 5.920 28.775 1.00 82.25 104 GLU A N 1
ATOM 818 C CA . GLU A 1 104 ? 17.216 4.865 29.161 1.00 82.25 104 GLU A CA 1
ATOM 819 C C . GLU A 1 104 ? 18.131 4.452 27.997 1.00 82.25 104 GLU A C 1
ATOM 821 O O . GLU A 1 104 ? 19.349 4.362 28.160 1.00 82.25 104 GLU A O 1
ATOM 826 N N . TYR A 1 105 ? 17.573 4.280 26.800 1.00 71.75 105 TYR A N 1
ATOM 827 C CA . TYR A 1 105 ? 18.324 3.930 25.597 1.00 71.75 105 TYR A CA 1
ATOM 828 C C . TYR A 1 105 ? 19.340 5.020 25.211 1.00 71.75 105 TYR A C 1
ATOM 830 O O . TYR A 1 105 ? 20.511 4.726 24.965 1.00 71.75 105 TYR A O 1
ATOM 838 N N . LEU A 1 106 ? 18.931 6.294 25.223 1.00 69.38 106 LEU A N 1
ATOM 839 C CA . LEU A 1 106 ? 19.826 7.423 24.934 1.00 69.38 106 LEU A CA 1
ATOM 840 C C . LEU A 1 106 ? 20.930 7.587 25.992 1.00 69.38 106 LEU A C 1
ATOM 842 O O . LEU A 1 106 ? 22.052 7.959 25.649 1.00 69.38 106 LEU A O 1
ATOM 846 N N . PHE A 1 107 ? 20.636 7.299 27.264 1.00 66.38 107 PHE A N 1
ATOM 847 C CA . PHE A 1 107 ? 21.599 7.419 28.365 1.00 66.38 107 PHE A CA 1
ATOM 848 C C . PHE A 1 107 ? 22.562 6.225 28.466 1.00 66.38 107 PHE A C 1
ATOM 850 O O . PHE A 1 107 ? 23.699 6.395 28.902 1.00 66.38 107 PHE A O 1
ATOM 857 N N . THR A 1 108 ? 22.156 5.024 28.050 1.00 63.72 108 THR A N 1
ATOM 858 C CA . THR A 1 108 ? 23.014 3.821 28.084 1.00 63.72 108 THR A CA 1
ATOM 859 C C . THR A 1 108 ? 23.964 3.724 26.883 1.00 63.72 108 THR A C 1
ATOM 861 O O . THR A 1 108 ? 25.041 3.138 27.005 1.00 63.72 108 THR A O 1
ATOM 864 N N . GLY A 1 109 ? 23.635 4.362 25.752 1.00 55.38 109 GLY A N 1
ATOM 865 C CA . GLY A 1 109 ? 24.477 4.413 24.546 1.00 55.38 109 GLY A CA 1
ATOM 866 C C . GLY A 1 109 ? 25.679 5.371 24.606 1.00 55.38 109 GLY A C 1
ATOM 867 O O . GLY A 1 109 ? 26.513 5.366 23.703 1.00 55.38 109 GLY A O 1
ATOM 868 N N . SER A 1 110 ? 25.821 6.193 25.652 1.00 46.44 110 SER A N 1
ATOM 869 C CA . SER A 1 110 ? 26.810 7.283 25.695 1.00 46.44 110 SER A CA 1
ATOM 870 C C . SER A 1 110 ? 28.157 6.912 26.343 1.00 46.44 110 SER A C 1
ATOM 872 O O . SER A 1 110 ? 28.704 7.704 27.113 1.00 46.44 110 SER A O 1
ATOM 874 N N . SER A 1 111 ? 28.716 5.730 26.057 1.00 45.41 111 SER A N 1
ATOM 875 C CA . SER A 1 111 ? 30.074 5.373 26.527 1.00 45.41 111 SER A CA 1
ATOM 876 C C . SER A 1 111 ? 31.133 5.198 25.434 1.00 45.41 111 SER A C 1
ATOM 878 O O . SER A 1 111 ? 32.304 5.012 25.758 1.00 45.41 111 SER A O 1
ATOM 880 N N . SER A 1 112 ? 30.803 5.386 24.153 1.00 42.91 112 SER A N 1
ATOM 881 C CA . SER A 1 112 ? 31.830 5.485 23.108 1.00 42.91 112 SER A CA 1
ATOM 882 C C . SER A 1 112 ? 31.306 6.173 21.850 1.00 42.91 112 SER A C 1
ATOM 884 O O . SER A 1 112 ? 30.498 5.601 21.134 1.00 42.91 112 SER A O 1
ATOM 886 N N . SER A 1 113 ? 31.802 7.391 21.615 1.00 45.03 113 SER A N 1
ATOM 887 C CA . SER A 1 113 ? 31.997 8.065 20.318 1.00 45.03 113 SER A CA 1
ATOM 888 C C . SER A 1 113 ? 30.995 7.826 19.170 1.00 45.03 113 SER A C 1
ATOM 890 O O . SER A 1 113 ? 30.945 6.741 18.600 1.00 45.03 113 SER A O 1
ATOM 892 N N . ALA A 1 114 ? 30.425 8.951 18.716 1.00 44.28 114 ALA A N 1
ATOM 893 C CA . ALA A 1 114 ? 29.620 9.193 17.511 1.00 44.28 114 ALA A CA 1
ATOM 894 C C . ALA A 1 114 ? 28.112 8.910 17.649 1.00 44.28 114 ALA A C 1
ATOM 896 O O . ALA A 1 114 ? 27.673 7.773 17.595 1.00 44.28 114 ALA A O 1
ATOM 897 N N . GLU A 1 115 ? 27.369 10.015 17.810 1.00 46.09 115 GLU A N 1
ATOM 898 C CA . GLU A 1 115 ? 25.939 10.217 17.525 1.00 46.09 115 GLU A CA 1
ATOM 899 C C . GLU A 1 115 ? 24.973 9.134 18.028 1.00 46.09 115 GLU A C 1
ATOM 901 O O . GLU A 1 115 ? 24.855 8.054 17.461 1.00 46.09 115 GLU A O 1
ATOM 906 N N . GLY A 1 116 ? 24.206 9.483 19.071 1.00 50.22 116 GLY A N 1
ATOM 907 C CA . GLY A 1 116 ? 23.080 8.710 19.602 1.00 50.22 116 GLY A CA 1
ATOM 908 C C . GLY A 1 116 ? 21.935 8.575 18.596 1.00 50.22 116 GLY A C 1
ATOM 909 O O . GLY A 1 116 ? 20.870 9.167 18.758 1.00 50.22 116 GLY A O 1
ATOM 910 N N . VAL A 1 117 ? 22.173 7.813 17.536 1.00 57.56 117 VAL A N 1
ATOM 911 C CA . VAL A 1 117 ? 21.179 7.414 16.553 1.00 57.56 117 VAL A CA 1
ATOM 912 C C . VAL A 1 117 ? 20.459 6.204 17.123 1.00 57.56 117 VAL A C 1
ATOM 914 O O . VAL A 1 117 ? 21.055 5.150 17.333 1.00 57.56 117 VAL A O 1
ATOM 917 N N . VAL A 1 118 ? 19.161 6.358 17.381 1.00 58.03 118 VAL A N 1
ATOM 918 C CA . VAL A 1 118 ? 18.294 5.215 17.661 1.00 58.03 118 VAL A CA 1
ATOM 919 C C . VAL A 1 118 ? 18.306 4.318 16.430 1.00 58.03 118 VAL A C 1
ATOM 921 O O . VAL A 1 118 ? 17.894 4.734 15.345 1.00 58.03 118 VAL A O 1
ATOM 924 N N . LEU A 1 119 ? 18.799 3.094 16.589 1.00 67.62 119 LEU A N 1
ATOM 925 C CA . LEU A 1 119 ? 18.780 2.122 15.512 1.00 67.62 119 LEU A CA 1
ATOM 926 C C . LEU A 1 119 ? 17.323 1.695 15.244 1.00 67.62 119 LEU A C 1
ATOM 928 O O . LEU A 1 119 ? 16.551 1.364 16.148 1.00 67.62 119 LEU A O 1
ATOM 932 N N . TRP A 1 120 ? 16.931 1.753 13.968 1.00 64.94 120 TRP A N 1
ATOM 933 C CA . TRP A 1 120 ? 15.578 1.428 13.505 1.00 64.94 120 TRP A CA 1
ATOM 934 C C . TRP A 1 120 ? 15.075 0.028 13.914 1.00 64.94 120 TRP A C 1
ATOM 936 O O . TRP A 1 120 ? 13.889 -0.078 14.240 1.00 64.94 120 TRP A O 1
ATOM 946 N N . PRO A 1 121 ? 15.900 -1.042 13.922 1.00 69.31 121 PRO A N 1
ATOM 947 C CA . PRO A 1 121 ? 15.455 -2.369 14.348 1.00 69.31 121 PRO A CA 1
ATOM 948 C C . PRO A 1 121 ? 14.978 -2.415 15.807 1.00 69.31 121 PRO A C 1
ATOM 950 O O . PRO A 1 121 ? 13.932 -2.992 16.095 1.00 69.31 121 PRO A O 1
ATOM 953 N N . GLU A 1 122 ? 15.704 -1.777 16.720 1.00 71.88 122 GLU A N 1
ATOM 954 C CA . GLU A 1 122 ? 15.432 -1.761 18.158 1.00 71.88 122 GLU A CA 1
ATOM 955 C C . GLU A 1 122 ? 14.173 -0.952 18.471 1.00 71.88 122 GLU A C 1
ATOM 957 O O . GLU A 1 122 ? 13.303 -1.416 19.211 1.00 71.88 122 GLU A O 1
ATOM 962 N N . LEU A 1 123 ? 14.028 0.222 17.847 1.00 73.19 123 LEU A N 1
ATOM 963 C CA . LEU A 1 123 ? 12.820 1.039 17.977 1.00 73.19 123 LEU A CA 1
ATOM 964 C C . LEU A 1 123 ? 11.583 0.297 17.464 1.00 73.19 123 LEU A C 1
ATOM 966 O O . LEU A 1 123 ? 10.530 0.335 18.102 1.00 73.19 123 LEU A O 1
ATOM 970 N N . LYS A 1 124 ? 11.711 -0.408 16.335 1.00 74.44 124 LYS A N 1
ATOM 971 C CA . LYS A 1 124 ? 10.609 -1.172 15.744 1.00 74.44 124 LYS A CA 1
ATOM 972 C C . LYS A 1 124 ? 10.086 -2.245 16.700 1.00 74.44 124 LYS A C 1
ATOM 974 O O . LYS A 1 124 ? 8.879 -2.330 16.900 1.00 74.44 124 LYS A O 1
ATOM 979 N N . VAL A 1 125 ? 10.976 -3.000 17.346 1.00 80.62 125 VAL A N 1
ATOM 980 C CA . VAL A 1 125 ? 10.592 -4.042 18.318 1.00 80.62 125 VAL A CA 1
ATOM 981 C C . VAL A 1 125 ? 9.801 -3.458 19.491 1.00 80.62 125 VAL A C 1
ATOM 983 O O . VAL A 1 125 ? 8.806 -4.040 19.931 1.00 80.62 125 VAL A O 1
ATOM 986 N N . VAL A 1 126 ? 10.216 -2.296 20.001 1.00 81.81 126 VAL A N 1
ATOM 987 C CA . VAL A 1 126 ? 9.523 -1.636 21.117 1.00 81.81 126 VAL A CA 1
ATOM 988 C C . VAL A 1 126 ? 8.155 -1.118 20.687 1.00 81.81 126 VAL A C 1
ATOM 990 O O . VAL A 1 126 ? 7.173 -1.354 21.393 1.00 81.81 126 VAL A O 1
ATOM 993 N N . LEU A 1 127 ? 8.066 -0.482 19.517 1.00 80.25 127 LEU A N 1
ATOM 994 C CA . LEU A 1 127 ? 6.795 -0.005 18.970 1.00 80.25 127 LEU A CA 1
ATOM 995 C C . LEU A 1 127 ? 5.806 -1.158 18.746 1.00 80.25 127 LEU A C 1
ATOM 997 O O . LEU A 1 127 ? 4.662 -1.058 19.185 1.00 80.25 127 LEU A O 1
ATOM 1001 N N . GLU A 1 128 ? 6.250 -2.280 18.174 1.00 81.12 128 GLU A N 1
ATOM 1002 C CA . GLU A 1 128 ? 5.420 -3.482 17.986 1.00 81.12 128 GLU A CA 1
ATOM 1003 C C . GLU A 1 128 ? 4.943 -4.076 19.328 1.00 81.12 128 GLU A C 1
ATOM 1005 O O . GLU A 1 128 ? 3.790 -4.495 19.472 1.00 81.12 128 GLU A O 1
ATOM 1010 N N . SER A 1 129 ? 5.808 -4.091 20.348 1.00 84.06 129 SER A N 1
ATOM 1011 C CA . SER A 1 129 ? 5.454 -4.554 21.699 1.00 84.06 129 SER A CA 1
ATOM 1012 C C . SER A 1 129 ? 4.381 -3.673 22.346 1.00 84.06 129 SER A C 1
ATOM 1014 O O . SER A 1 129 ? 3.403 -4.172 22.917 1.00 84.06 129 SER A O 1
ATOM 1016 N N . MET A 1 130 ? 4.533 -2.354 22.233 1.00 82.00 130 MET A N 1
ATOM 1017 C CA . MET A 1 130 ? 3.567 -1.389 22.753 1.00 82.00 130 MET A CA 1
ATOM 1018 C C . MET A 1 130 ? 2.229 -1.468 22.032 1.00 82.00 130 MET A C 1
ATOM 1020 O O . MET A 1 130 ? 1.180 -1.471 22.676 1.00 82.00 130 MET A O 1
ATOM 1024 N N . GLU A 1 131 ? 2.266 -1.577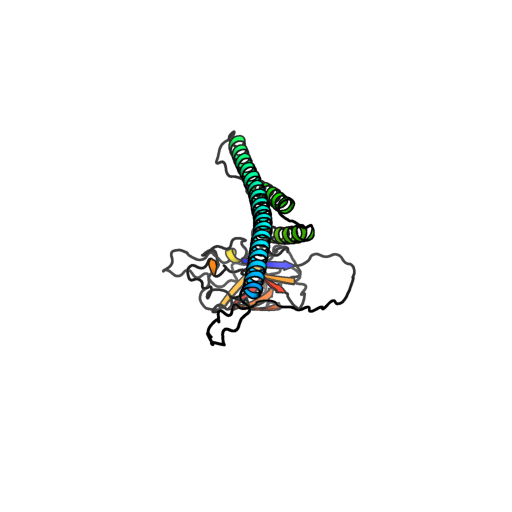 20.710 1.00 82.12 131 GLU A N 1
ATOM 1025 C CA . GLU A 1 131 ? 1.092 -1.750 19.870 1.00 82.12 131 GLU A CA 1
ATOM 1026 C C . GLU A 1 131 ? 0.297 -2.993 20.290 1.00 82.12 131 GLU A C 1
ATOM 1028 O O . GLU A 1 131 ? -0.901 -2.911 20.569 1.00 82.12 131 GLU A O 1
ATOM 1033 N N . LYS A 1 132 ? 0.971 -4.131 20.477 1.00 83.06 132 LYS A N 1
ATOM 1034 C CA . LYS A 1 132 ? 0.329 -5.360 20.963 1.00 83.06 132 LYS A CA 1
ATOM 1035 C C . LYS A 1 132 ? -0.347 -5.172 22.325 1.00 83.06 132 LYS A C 1
ATOM 1037 O O . LYS A 1 132 ? -1.419 -5.729 22.573 1.00 83.06 132 LYS A O 1
ATOM 1042 N N . ARG A 1 133 ? 0.257 -4.388 23.222 1.00 82.56 133 ARG A N 1
ATOM 1043 C CA . ARG A 1 133 ? -0.312 -4.088 24.546 1.00 82.56 133 ARG A CA 1
ATOM 1044 C C . ARG A 1 133 ? -1.519 -3.163 24.463 1.00 82.56 133 ARG A C 1
ATOM 1046 O O . ARG A 1 133 ? -2.500 -3.436 25.154 1.00 82.56 133 ARG A O 1
ATOM 1053 N N . LEU A 1 134 ? -1.482 -2.145 23.597 1.00 81.12 134 LEU A N 1
ATOM 1054 C CA . LEU A 1 134 ? -2.638 -1.287 23.313 1.00 81.12 134 LEU A CA 1
ATOM 1055 C C . LEU A 1 134 ? -3.829 -2.131 22.867 1.00 81.12 134 LEU A C 1
ATOM 1057 O O . LEU A 1 134 ? -4.903 -2.041 23.458 1.00 81.12 134 LEU A O 1
ATOM 1061 N N . VAL A 1 135 ? -3.622 -3.015 21.888 1.00 81.69 135 VAL A N 1
ATOM 1062 C CA . VAL A 1 135 ? -4.681 -3.893 21.370 1.00 81.69 135 VAL A CA 1
ATOM 1063 C C . VAL A 1 135 ? -5.218 -4.817 22.462 1.00 81.69 135 VAL A C 1
ATOM 1065 O O . VAL A 1 135 ? -6.430 -4.974 22.595 1.00 81.69 135 VAL A O 1
ATOM 1068 N N . GLN A 1 136 ? -4.344 -5.395 23.287 1.00 81.56 136 GLN A N 1
ATOM 1069 C CA . GLN A 1 136 ? -4.762 -6.289 24.367 1.00 81.56 136 GLN A CA 1
ATOM 1070 C C . GLN A 1 136 ? -5.595 -5.580 25.446 1.00 81.56 136 GLN A C 1
ATOM 1072 O O . GLN A 1 136 ? -6.478 -6.210 26.032 1.00 81.56 136 GLN A O 1
ATOM 1077 N N . GLN A 1 137 ? -5.307 -4.309 25.735 1.00 78.50 137 GLN A N 1
ATOM 1078 C CA . GLN A 1 137 ? -5.948 -3.562 26.821 1.00 78.50 137 GLN A CA 1
ATOM 1079 C C . GLN A 1 137 ? -7.200 -2.794 26.381 1.00 78.50 137 GLN A C 1
ATOM 1081 O O . GLN A 1 137 ? -8.134 -2.701 27.171 1.00 78.50 137 GLN A O 1
ATOM 1086 N N . LEU A 1 138 ? -7.243 -2.286 25.144 1.00 76.12 138 LEU A N 1
ATOM 1087 C CA . LEU A 1 138 ? -8.348 -1.455 24.643 1.00 76.12 138 LEU A CA 1
ATOM 1088 C C . LEU A 1 138 ? -9.446 -2.256 23.943 1.00 76.12 138 LEU A C 1
ATOM 1090 O O . LEU A 1 138 ? -10.612 -1.873 23.970 1.00 76.12 138 LEU A O 1
ATOM 1094 N N . ALA A 1 139 ? -9.116 -3.377 23.303 1.00 75.56 139 ALA A N 1
ATOM 1095 C CA . ALA A 1 139 ? -10.130 -4.110 22.562 1.00 75.56 139 ALA A CA 1
ATOM 1096 C C . ALA A 1 139 ? -11.059 -4.885 23.511 1.00 75.56 139 ALA A C 1
ATOM 1098 O O . ALA A 1 139 ? -10.626 -5.733 24.304 1.00 75.56 139 ALA A O 1
ATOM 1099 N N . THR A 1 140 ? -12.349 -4.584 23.379 1.00 72.81 140 THR A N 1
ATOM 1100 C CA . THR A 1 140 ? -13.452 -5.027 24.241 1.00 72.81 140 THR A CA 1
ATOM 1101 C C . THR A 1 140 ? -13.835 -6.492 24.041 1.00 72.81 140 THR A C 1
ATOM 1103 O O . THR A 1 140 ? -14.260 -7.148 24.989 1.00 72.81 140 THR A O 1
ATOM 1106 N N . SER A 1 141 ? -13.643 -7.035 22.836 1.00 77.56 141 SER A N 1
ATOM 1107 C CA . SER A 1 141 ? -13.913 -8.438 22.512 1.00 77.56 141 SER A CA 1
ATOM 1108 C C . SER A 1 141 ? -12.706 -9.126 21.871 1.00 77.56 141 SER A C 1
ATOM 1110 O O . SER A 1 141 ? -11.837 -8.491 21.267 1.00 77.56 141 SER A O 1
ATOM 1112 N N . GLN A 1 142 ? -12.656 -10.455 21.987 1.00 75.81 142 GLN A N 1
ATOM 1113 C CA . GLN A 1 142 ? -11.609 -11.272 21.369 1.00 75.81 142 GLN A CA 1
ATOM 1114 C C . GLN A 1 142 ? -11.627 -11.178 19.833 1.00 75.81 142 GLN A C 1
ATOM 1116 O O . GLN A 1 142 ? -10.568 -11.212 19.208 1.00 75.81 142 GLN A O 1
ATOM 1121 N N . ASP A 1 143 ? -12.802 -10.980 19.235 1.00 75.12 143 ASP A N 1
ATOM 1122 C CA . ASP A 1 143 ? -12.955 -10.804 17.787 1.00 75.12 143 ASP A CA 1
ATOM 1123 C C . ASP A 1 143 ? -12.410 -9.453 17.310 1.00 75.12 143 ASP A C 1
ATOM 1125 O O . ASP A 1 143 ? -11.716 -9.386 16.292 1.00 75.12 143 ASP A O 1
ATOM 1129 N N . VAL A 1 144 ? -12.638 -8.380 18.079 1.00 79.62 144 VAL A N 1
ATOM 1130 C CA . VAL A 1 144 ? -12.036 -7.064 17.807 1.00 79.62 144 VAL A CA 1
ATOM 1131 C C . VAL A 1 144 ? -10.516 -7.149 17.939 1.00 79.62 144 VAL A C 1
ATOM 1133 O O . VAL A 1 144 ? -9.810 -6.706 17.037 1.00 79.62 144 VAL A O 1
ATOM 1136 N N . ARG A 1 145 ? -9.997 -7.800 18.994 1.00 78.94 145 ARG A N 1
ATOM 1137 C CA . ARG A 1 145 ? -8.545 -8.032 19.162 1.00 78.94 145 ARG A CA 1
ATOM 1138 C C . ARG A 1 145 ? -7.938 -8.723 17.956 1.00 78.94 145 ARG A C 1
ATOM 1140 O O . ARG A 1 145 ? -6.918 -8.276 17.444 1.00 78.94 145 ARG A O 1
ATOM 1147 N N . LYS A 1 146 ? -8.568 -9.809 17.509 1.00 80.12 146 LYS A N 1
ATOM 1148 C CA . LYS A 1 146 ? -8.093 -10.592 16.371 1.00 80.12 146 LYS A CA 1
ATOM 1149 C C . LYS A 1 146 ? -8.089 -9.759 15.090 1.00 80.12 146 LYS A C 1
ATOM 1151 O O . LYS A 1 146 ? -7.080 -9.738 14.397 1.00 80.12 146 LYS A O 1
ATOM 1156 N N . THR A 1 147 ? -9.170 -9.028 14.828 1.00 80.38 147 THR A N 1
ATOM 1157 C CA . THR A 1 147 ? -9.295 -8.174 13.637 1.00 80.38 147 THR A CA 1
ATOM 1158 C C . THR A 1 147 ? -8.222 -7.086 13.611 1.00 80.38 147 THR A C 1
ATOM 1160 O O . THR A 1 147 ? -7.557 -6.893 12.594 1.00 80.38 147 THR A O 1
ATOM 1163 N N . VAL A 1 148 ? -8.005 -6.405 14.741 1.00 82.31 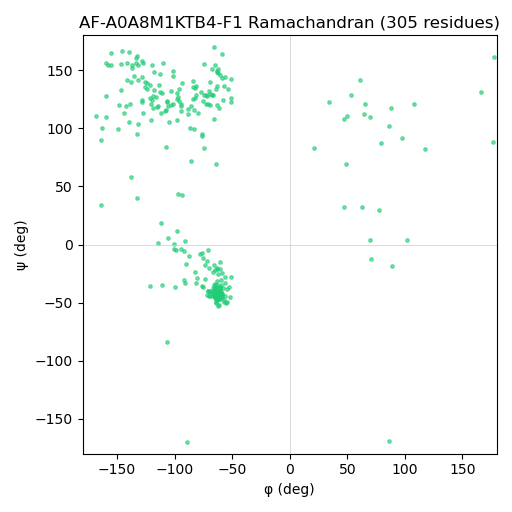148 VAL A N 1
ATOM 1164 C CA . VAL A 1 148 ? -6.973 -5.367 14.850 1.00 82.31 148 VAL A CA 1
ATOM 1165 C C . VAL A 1 148 ? -5.581 -5.979 14.687 1.00 82.31 148 VAL A C 1
ATOM 1167 O O . VAL A 1 148 ? -4.789 -5.481 13.895 1.00 82.31 148 VAL A O 1
ATOM 1170 N N . GLN A 1 149 ? -5.292 -7.102 15.349 1.00 81.38 149 GLN A N 1
ATOM 1171 C CA . GLN A 1 149 ? -4.000 -7.780 15.221 1.00 81.38 149 GLN A CA 1
ATOM 1172 C C . GLN A 1 149 ? -3.713 -8.230 13.779 1.00 81.38 149 GLN A C 1
ATOM 1174 O O . GLN A 1 149 ? -2.574 -8.139 13.324 1.00 81.38 149 GLN A O 1
ATOM 1179 N N . GLU A 1 150 ? -4.726 -8.703 13.051 1.00 80.94 150 GLU A N 1
ATOM 1180 C CA . GLU A 1 150 ? -4.604 -9.064 11.636 1.00 80.94 150 GLU A CA 1
ATOM 1181 C C . GLU A 1 150 ? -4.318 -7.838 10.758 1.00 80.94 150 GLU A C 1
ATOM 1183 O O . GLU A 1 150 ? -3.432 -7.899 9.904 1.00 80.94 150 GLU A O 1
ATOM 1188 N N . ALA A 1 151 ? -5.009 -6.717 10.987 1.00 78.56 151 ALA A N 1
ATOM 1189 C CA . ALA A 1 151 ? -4.767 -5.468 10.264 1.00 78.56 151 ALA A CA 1
ATOM 1190 C C . ALA A 1 151 ? -3.342 -4.938 10.498 1.00 78.56 151 ALA A C 1
ATOM 1192 O O . ALA A 1 151 ? -2.642 -4.598 9.544 1.00 78.56 151 ALA A O 1
ATOM 1193 N N . LEU A 1 152 ? -2.878 -4.954 11.748 1.00 79.94 152 LEU A N 1
ATOM 1194 C CA . LEU A 1 152 ? -1.530 -4.520 12.117 1.00 79.94 152 LEU A CA 1
ATOM 1195 C C . LEU A 1 152 ? -0.450 -5.453 11.577 1.00 79.94 152 LEU A C 1
ATOM 1197 O O . LEU A 1 152 ? 0.557 -5.001 11.043 1.00 79.94 152 LEU A O 1
ATOM 1201 N N . SER A 1 153 ? -0.680 -6.768 11.628 1.00 79.62 153 SER A N 1
ATOM 1202 C CA . SER A 1 153 ? 0.236 -7.735 11.021 1.00 79.62 153 SER A CA 1
ATOM 1203 C C . SER A 1 153 ? 0.384 -7.514 9.516 1.00 79.62 153 SER A C 1
ATOM 1205 O O . SER A 1 153 ? 1.471 -7.734 8.986 1.00 79.62 153 SER A O 1
ATOM 1207 N N . ARG A 1 154 ? -0.6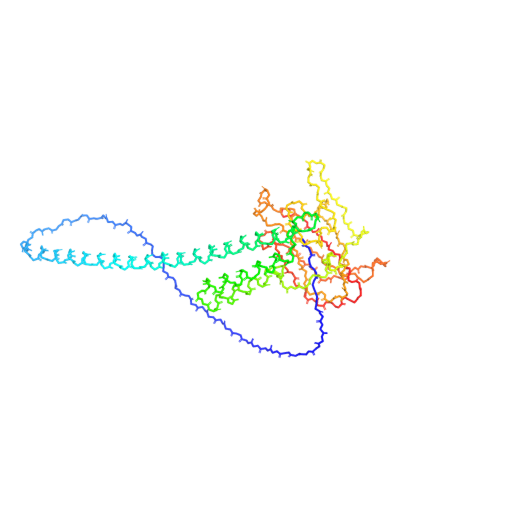82 -7.094 8.821 1.00 75.50 154 ARG A N 1
ATOM 1208 C CA . ARG A 1 154 ? -0.612 -6.728 7.398 1.00 75.50 154 ARG A CA 1
ATOM 1209 C C . ARG A 1 154 ? 0.129 -5.416 7.186 1.00 75.50 154 ARG A C 1
ATOM 1211 O O . ARG A 1 154 ? 0.965 -5.357 6.293 1.00 75.50 154 ARG A O 1
ATOM 1218 N N . TYR A 1 155 ? -0.132 -4.405 8.013 1.00 76.19 155 TYR A N 1
ATOM 1219 C CA . TYR A 1 155 ? 0.590 -3.132 7.977 1.00 76.19 155 TYR A CA 1
ATOM 1220 C C . TYR A 1 155 ? 2.103 -3.333 8.159 1.00 76.19 155 TYR A C 1
ATOM 1222 O O . TYR A 1 155 ? 2.886 -2.905 7.315 1.00 76.19 155 TYR A O 1
ATOM 1230 N N . ASN A 1 156 ? 2.506 -4.100 9.178 1.00 71.25 156 ASN A N 1
ATOM 1231 C CA . ASN A 1 156 ? 3.909 -4.438 9.451 1.00 71.25 156 ASN A CA 1
ATOM 1232 C C . ASN A 1 156 ? 4.562 -5.257 8.325 1.00 71.25 156 ASN A C 1
ATOM 1234 O O . ASN A 1 156 ? 5.788 -5.266 8.196 1.00 71.25 156 ASN A O 1
ATOM 1238 N N . ALA A 1 157 ? 3.750 -5.915 7.495 1.00 75.12 157 ALA A N 1
ATOM 1239 C CA . ALA A 1 157 ? 4.164 -6.627 6.295 1.00 75.12 157 ALA A CA 1
ATOM 1240 C C . ALA A 1 157 ? 3.980 -5.776 5.020 1.00 75.12 157 ALA A C 1
ATOM 1242 O O . ALA A 1 157 ? 3.511 -6.281 3.992 1.00 75.12 157 ALA A O 1
ATOM 1243 N N . ASP A 1 158 ? 4.357 -4.493 5.093 1.00 72.69 158 ASP A N 1
ATOM 1244 C CA . ASP A 1 158 ? 4.369 -3.544 3.967 1.00 72.69 158 ASP A CA 1
ATOM 1245 C C . ASP A 1 158 ? 2.964 -3.287 3.382 1.00 72.69 158 ASP A C 1
ATOM 1247 O O . ASP A 1 158 ? 2.771 -3.172 2.176 1.00 72.69 158 ASP A O 1
ATOM 1251 N N . GLY A 1 159 ? 1.934 -3.345 4.236 1.00 72.25 159 GLY A N 1
ATOM 1252 C CA . GLY A 1 159 ? 0.519 -3.173 3.872 1.00 72.25 159 GLY A CA 1
ATOM 1253 C C . GLY A 1 159 ? -0.108 -4.308 3.048 1.00 72.25 159 GLY A C 1
ATOM 1254 O O . GLY A 1 159 ? -1.331 -4.371 2.926 1.00 72.25 159 GLY A O 1
ATOM 1255 N N . ILE A 1 160 ? 0.695 -5.227 2.504 1.00 80.81 160 ILE A N 1
ATOM 1256 C CA . ILE A 1 160 ? 0.250 -6.210 1.502 1.00 80.81 160 ILE A CA 1
ATOM 1257 C C . ILE A 1 160 ? 0.464 -7.660 1.969 1.00 80.81 160 ILE A C 1
ATOM 1259 O O . ILE A 1 160 ? -0.347 -8.528 1.652 1.00 80.81 160 ILE A O 1
ATOM 1263 N N . GLY A 1 161 ? 1.545 -7.961 2.699 1.00 81.38 161 GLY A N 1
ATOM 1264 C CA . GLY A 1 161 ? 1.788 -9.308 3.237 1.00 81.38 161 GLY A CA 1
ATOM 1265 C C . GLY A 1 161 ? 2.312 -10.358 2.246 1.00 81.38 161 GLY A C 1
ATOM 1266 O O . GLY A 1 161 ? 2.037 -11.542 2.414 1.00 81.38 161 GLY A O 1
ATOM 1267 N N . MET A 1 162 ? 3.062 -9.958 1.215 1.00 83.88 162 MET A N 1
ATOM 1268 C CA . MET A 1 162 ? 3.723 -10.869 0.265 1.00 83.88 162 MET A CA 1
ATOM 1269 C C . MET A 1 162 ? 5.195 -10.435 0.054 1.00 83.88 162 MET A C 1
ATOM 1271 O O . MET A 1 162 ? 5.560 -9.310 0.372 1.00 83.88 162 MET A O 1
ATOM 1275 N N . THR A 1 163 ? 6.069 -11.295 -0.474 1.00 85.69 163 THR A N 1
ATOM 1276 C CA . THR A 1 163 ? 7.491 -10.947 -0.703 1.00 85.69 163 THR A CA 1
ATOM 1277 C C . THR A 1 163 ? 7.685 -10.153 -1.992 1.00 85.69 163 THR A C 1
ATOM 1279 O O . THR A 1 163 ? 7.254 -10.619 -3.043 1.00 85.69 163 THR A O 1
ATOM 1282 N N . ASP A 1 164 ? 8.373 -9.008 -1.940 1.00 88.88 164 ASP A N 1
ATOM 1283 C CA . ASP A 1 164 ? 8.782 -8.254 -3.131 1.00 88.88 164 ASP A CA 1
ATOM 1284 C C . ASP A 1 164 ? 10.152 -8.698 -3.676 1.00 88.88 164 ASP A C 1
ATOM 1286 O O . ASP A 1 164 ? 11.192 -8.478 -3.060 1.00 88.88 164 ASP A O 1
ATOM 1290 N N . TYR A 1 165 ? 10.151 -9.305 -4.862 1.00 89.50 165 TYR A N 1
ATOM 1291 C CA . TYR A 1 165 ? 11.350 -9.739 -5.582 1.00 89.50 165 TYR A CA 1
ATOM 1292 C C . TYR A 1 165 ? 11.959 -8.649 -6.468 1.00 89.50 165 TYR A C 1
ATOM 1294 O O . TYR A 1 165 ? 13.055 -8.845 -6.995 1.00 89.50 165 TYR A O 1
ATOM 1302 N N . ALA A 1 166 ? 11.280 -7.519 -6.665 1.00 90.12 166 ALA A N 1
ATOM 1303 C CA . ALA A 1 166 ? 11.853 -6.369 -7.358 1.00 90.12 166 ALA A CA 1
ATOM 1304 C C . ALA A 1 166 ? 12.571 -5.400 -6.422 1.00 90.12 166 ALA A C 1
ATOM 1306 O O . ALA A 1 166 ? 13.372 -4.604 -6.915 1.00 90.12 166 ALA A O 1
ATOM 1307 N N . LEU A 1 167 ? 12.330 -5.490 -5.109 1.00 90.38 167 LEU A N 1
ATOM 1308 C CA . LEU A 1 167 ? 12.909 -4.603 -4.108 1.00 90.38 167 LEU A CA 1
ATOM 1309 C C . LEU A 1 167 ? 14.426 -4.513 -4.272 1.00 90.38 167 LEU A C 1
ATOM 1311 O O . LEU A 1 167 ? 15.137 -5.525 -4.220 1.00 90.38 167 LEU A O 1
ATOM 1315 N N . LYS A 1 168 ? 14.936 -3.284 -4.389 1.00 88.75 168 LYS A N 1
ATOM 1316 C CA . LYS A 1 168 ? 16.373 -2.999 -4.513 1.00 88.75 168 LYS A CA 1
ATOM 1317 C C . LYS A 1 168 ? 17.186 -3.674 -3.411 1.00 88.75 168 LYS A C 1
ATOM 1319 O O . LYS A 1 168 ? 18.201 -4.313 -3.674 1.00 88.75 168 LYS A O 1
ATOM 1324 N N . PHE A 1 169 ? 16.705 -3.572 -2.175 1.00 86.69 169 PHE A N 1
ATOM 1325 C CA . PHE A 1 169 ? 17.369 -4.122 -0.994 1.00 86.69 169 PHE A CA 1
ATOM 1326 C C . PHE A 1 169 ? 17.280 -5.650 -0.892 1.00 86.69 169 PHE A C 1
ATOM 1328 O O . PHE A 1 169 ? 18.095 -6.256 -0.204 1.00 86.69 169 PHE A O 1
ATOM 1335 N N . SER A 1 170 ? 16.356 -6.283 -1.619 1.00 86.19 170 SER A N 1
ATOM 1336 C CA . SER A 1 170 ? 16.300 -7.742 -1.763 1.00 86.19 170 SER A CA 1
ATOM 1337 C C . SER A 1 170 ? 17.098 -8.255 -2.964 1.00 86.19 170 SER A C 1
ATOM 1339 O O . SER A 1 170 ? 17.096 -9.457 -3.208 1.00 86.19 170 SER A O 1
ATOM 1341 N N . GLY A 1 171 ? 17.788 -7.379 -3.705 1.00 87.19 171 GLY A N 1
ATOM 1342 C CA . GLY A 1 171 ? 18.624 -7.734 -4.857 1.00 87.19 171 GLY A CA 1
ATOM 1343 C C . GLY A 1 171 ? 17.986 -7.472 -6.223 1.00 87.19 171 GLY A C 1
ATOM 1344 O O . GLY A 1 171 ? 18.593 -7.807 -7.241 1.00 87.19 171 GLY A O 1
ATOM 1345 N N . GLY A 1 172 ? 16.791 -6.876 -6.272 1.00 88.75 172 GLY A N 1
ATOM 1346 C CA . GLY A 1 172 ? 16.203 -6.408 -7.523 1.00 88.75 172 GLY A CA 1
ATOM 1347 C C . GLY A 1 172 ? 16.983 -5.231 -8.116 1.00 88.75 172 GLY A C 1
ATOM 1348 O O . GLY A 1 172 ? 17.645 -4.465 -7.409 1.00 88.75 172 GLY A O 1
ATOM 1349 N N . LYS A 1 173 ? 16.957 -5.088 -9.444 1.00 89.81 173 LYS A N 1
ATOM 1350 C CA . LYS A 1 173 ? 17.776 -4.092 -10.147 1.00 89.81 173 LYS A CA 1
ATOM 1351 C C . LYS A 1 173 ? 17.091 -3.543 -11.389 1.00 89.81 173 LYS A C 1
ATOM 1353 O O . LYS A 1 173 ? 16.661 -4.299 -12.254 1.00 89.81 173 LYS A O 1
ATOM 1358 N N . VAL A 1 174 ? 17.108 -2.221 -11.549 1.00 87.62 174 VAL A N 1
ATOM 1359 C CA . VAL A 1 174 ? 16.719 -1.579 -12.812 1.00 87.62 174 VAL A CA 1
ATOM 1360 C C . VAL A 1 174 ? 17.821 -1.761 -13.860 1.00 87.62 174 VAL A C 1
ATOM 1362 O O . VAL A 1 174 ? 18.995 -1.465 -13.619 1.00 87.62 174 VAL A O 1
ATOM 1365 N N . ILE A 1 175 ? 17.448 -2.252 -15.041 1.00 82.94 175 ILE A N 1
ATOM 1366 C CA . ILE A 1 175 ? 18.354 -2.446 -16.174 1.00 82.94 175 ILE A CA 1
ATOM 1367 C C . ILE A 1 175 ? 18.575 -1.108 -16.877 1.00 82.94 175 ILE A C 1
ATOM 1369 O O . ILE A 1 175 ? 17.674 -0.539 -17.492 1.00 82.94 175 ILE A O 1
ATOM 1373 N N . THR A 1 176 ? 19.806 -0.604 -16.803 1.00 70.31 176 THR A N 1
ATOM 1374 C CA . THR A 1 176 ? 20.124 0.784 -17.157 1.00 70.31 176 THR A CA 1
ATOM 1375 C C . THR A 1 176 ? 20.078 1.106 -18.652 1.00 70.31 176 THR A C 1
ATOM 1377 O O . THR A 1 176 ? 20.065 2.272 -19.031 1.00 70.31 176 THR A O 1
ATOM 1380 N N . SER A 1 177 ? 20.044 0.089 -19.513 1.00 65.56 177 SER A N 1
ATOM 1381 C CA . SER A 1 177 ? 19.955 0.240 -20.969 1.00 65.56 177 SER A CA 1
ATOM 1382 C C . SER A 1 177 ? 18.520 0.231 -21.510 1.00 65.56 177 SER A C 1
ATOM 1384 O O . SER A 1 177 ? 18.337 0.425 -22.710 1.00 65.56 177 SER A O 1
ATOM 1386 N N . GLN A 1 178 ? 17.509 -0.012 -20.665 1.00 68.81 178 GLN A N 1
ATOM 1387 C CA . GLN A 1 178 ? 16.128 -0.272 -21.094 1.00 68.81 178 GLN A CA 1
ATOM 1388 C C . GLN A 1 178 ? 15.105 0.464 -20.211 1.00 68.81 178 GLN A C 1
ATOM 1390 O O . GLN A 1 178 ? 14.234 -0.149 -19.589 1.00 68.81 178 GLN A O 1
ATOM 1395 N N . TYR A 1 179 ? 15.221 1.794 -20.152 1.00 72.31 179 TYR A N 1
ATOM 1396 C CA . TYR A 1 179 ? 14.217 2.662 -19.537 1.00 72.31 179 TYR A CA 1
ATOM 1397 C C . TYR A 1 179 ? 14.009 3.965 -20.327 1.00 72.31 179 TYR A C 1
ATOM 1399 O O . TYR A 1 179 ? 14.906 4.436 -21.033 1.00 72.31 179 TYR A O 1
ATOM 1407 N N . THR A 1 180 ? 12.841 4.591 -20.176 1.00 75.81 180 THR A N 1
ATOM 1408 C CA . THR A 1 180 ? 12.573 5.934 -20.717 1.00 75.81 180 THR A CA 1
ATOM 1409 C C . THR A 1 180 ? 13.362 6.987 -1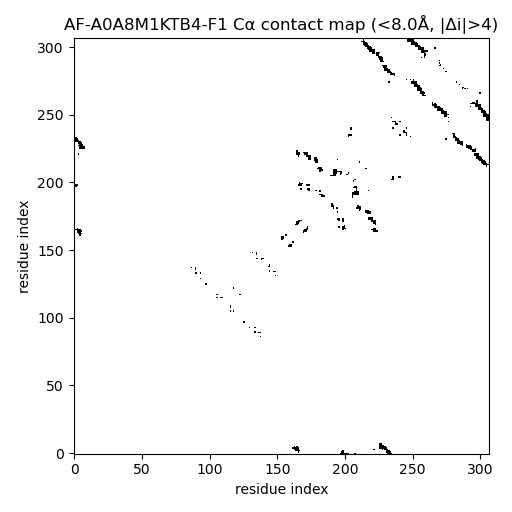9.944 1.00 75.81 180 THR A C 1
ATOM 1411 O O . THR A 1 180 ? 13.373 6.996 -18.715 1.00 75.81 180 THR A O 1
ATOM 1414 N N . LYS A 1 181 ? 14.045 7.894 -20.652 1.00 79.56 181 LYS A N 1
ATOM 1415 C CA . LYS A 1 181 ? 14.918 8.890 -20.012 1.00 79.56 181 LYS A CA 1
ATOM 1416 C C . LYS A 1 181 ? 14.167 9.679 -18.925 1.00 79.56 181 LYS A C 1
ATOM 1418 O O . LYS A 1 181 ? 13.052 10.136 -19.197 1.00 79.56 181 LYS A O 1
ATOM 1423 N N . PRO A 1 182 ? 14.771 9.854 -17.733 1.00 78.25 182 PRO A N 1
ATOM 1424 C CA . PRO A 1 182 ? 14.163 10.640 -16.673 1.00 78.25 182 PRO A CA 1
ATOM 1425 C C . PRO A 1 182 ? 13.951 12.080 -17.143 1.00 78.25 182 PRO A C 1
ATOM 1427 O O . PRO A 1 182 ? 14.738 12.616 -17.931 1.00 78.25 182 PRO A O 1
ATOM 1430 N N . TYR A 1 183 ? 12.876 12.694 -16.667 1.00 75.00 183 TYR A N 1
ATOM 1431 C CA . TYR A 1 183 ? 12.518 14.067 -16.986 1.00 75.00 183 TYR A CA 1
ATOM 1432 C C . TYR A 1 183 ? 12.581 14.926 -15.727 1.00 75.00 183 TYR A C 1
ATOM 1434 O O . TYR A 1 183 ? 11.818 14.708 -14.795 1.00 75.00 183 TYR A O 1
ATOM 1442 N N . CYS A 1 184 ? 13.456 15.935 -15.732 1.00 67.00 184 CYS A N 1
ATOM 1443 C CA . CYS A 1 184 ? 13.423 17.013 -14.749 1.00 67.00 184 CYS A CA 1
ATOM 1444 C C . CYS A 1 184 ? 13.022 18.321 -15.457 1.00 67.00 184 CYS A C 1
ATOM 1446 O O . CYS A 1 184 ? 13.769 18.794 -16.323 1.00 67.00 184 CYS A O 1
ATOM 1448 N N . PRO A 1 185 ? 11.843 18.900 -15.162 1.00 60.00 185 PRO A N 1
ATOM 1449 C CA . PRO A 1 185 ? 11.489 20.223 -15.657 1.00 60.00 185 PRO A CA 1
ATOM 1450 C C . PRO A 1 185 ? 12.412 21.274 -15.027 1.00 60.00 185 PRO A C 1
ATOM 1452 O O . PRO A 1 185 ? 12.542 21.350 -13.811 1.00 60.00 185 PRO A O 1
ATOM 1455 N N . GLN A 1 186 ? 13.020 22.122 -15.860 1.00 55.75 186 GLN A N 1
ATOM 1456 C CA . GLN A 1 186 ? 13.985 23.152 -15.440 1.00 55.75 186 GLN A CA 1
ATOM 1457 C C . GLN A 1 186 ? 13.412 24.188 -14.449 1.00 55.75 186 GLN A C 1
ATOM 1459 O O . GLN A 1 186 ? 14.172 24.925 -13.831 1.00 55.75 186 GLN A O 1
ATOM 1464 N N . SER A 1 187 ? 12.085 24.261 -14.307 1.00 53.88 187 SER A N 1
ATOM 1465 C CA . SER A 1 187 ? 11.365 25.240 -13.486 1.00 53.88 187 SER A CA 1
ATOM 1466 C C . SER A 1 187 ? 11.021 24.768 -12.067 1.00 53.88 187 SER A C 1
ATOM 1468 O O . SER A 1 187 ? 10.463 25.553 -11.305 1.00 53.88 187 SER A O 1
ATOM 1470 N N . LEU A 1 188 ? 11.308 23.513 -11.699 1.00 51.62 188 LEU A N 1
ATOM 1471 C CA . LEU A 1 188 ? 11.060 22.974 -10.356 1.00 51.62 188 LEU A CA 1
ATOM 1472 C C . LEU A 1 188 ? 12.389 22.544 -9.720 1.00 51.62 188 LEU A C 1
ATOM 1474 O O . LEU A 1 188 ? 13.146 21.779 -10.305 1.00 51.62 188 LEU A O 1
ATOM 1478 N N . GLN A 1 189 ? 12.663 23.017 -8.500 1.00 48.75 189 GLN A N 1
ATOM 1479 C CA . GLN A 1 189 ? 13.864 22.666 -7.720 1.00 48.75 189 GLN A CA 1
ATOM 1480 C C . GLN A 1 189 ? 13.857 21.226 -7.179 1.00 48.75 189 GLN A C 1
ATOM 1482 O O . GLN A 1 189 ? 14.842 20.788 -6.590 1.00 48.75 189 GLN A O 1
ATOM 1487 N N . LEU A 1 190 ? 12.764 20.489 -7.382 1.00 54.31 190 LEU A N 1
ATOM 1488 C CA . LEU A 1 190 ? 12.604 19.107 -6.954 1.00 54.31 190 LEU A CA 1
ATOM 1489 C C . LEU A 1 190 ? 12.661 18.208 -8.195 1.00 54.31 190 LEU A C 1
ATOM 1491 O O . LEU A 1 190 ? 11.634 17.899 -8.801 1.00 54.31 190 LEU A O 1
ATOM 1495 N N . CYS A 1 191 ? 13.871 17.849 -8.633 1.00 56.38 191 CYS A N 1
ATOM 1496 C CA . CYS A 1 191 ? 14.004 16.836 -9.676 1.00 56.38 191 CYS A CA 1
ATOM 1497 C C . CYS A 1 191 ? 13.478 15.500 -9.145 1.00 56.38 191 CYS A C 1
ATOM 1499 O O . CYS A 1 191 ? 13.831 15.087 -8.044 1.00 56.38 191 CYS A O 1
ATOM 1501 N N . SER A 1 192 ? 12.658 14.823 -9.949 1.00 63.44 192 SER A N 1
ATOM 1502 C CA . SER A 1 192 ? 12.268 13.440 -9.691 1.00 63.44 192 SER A CA 1
ATOM 1503 C C . SER A 1 192 ? 13.519 12.557 -9.640 1.00 63.44 192 SER A C 1
ATOM 1505 O O . SER A 1 192 ? 14.441 12.751 -10.441 1.00 63.44 192 SER A O 1
ATOM 1507 N N . GLU A 1 193 ? 13.528 11.567 -8.758 1.00 73.56 193 GLU A N 1
ATOM 1508 C CA . GLU A 1 193 ? 14.591 10.572 -8.663 1.00 73.56 193 GLU A CA 1
ATOM 1509 C C . GLU A 1 193 ? 14.786 9.783 -9.972 1.00 73.56 193 GLU A C 1
ATOM 1511 O O . GLU A 1 193 ? 13.954 9.763 -10.890 1.00 73.56 193 GLU A O 1
ATOM 1516 N N . GLY A 1 194 ? 15.929 9.102 -10.068 1.00 79.38 194 GLY A N 1
ATOM 1517 C CA . GLY A 1 194 ? 16.211 8.210 -11.189 1.00 79.38 194 GLY A CA 1
ATOM 1518 C C . GLY A 1 194 ? 15.274 6.989 -11.236 1.00 79.38 194 GLY A C 1
ATOM 1519 O O . GLY A 1 194 ? 14.591 6.682 -10.259 1.00 79.38 194 GLY A O 1
ATOM 1520 N N . PRO A 1 195 ? 15.296 6.210 -12.335 1.00 82.88 195 PRO A N 1
ATOM 1521 C CA . PRO A 1 195 ? 14.472 5.007 -12.497 1.00 82.88 195 PRO A CA 1
ATOM 1522 C C . PRO A 1 195 ? 14.559 4.004 -11.339 1.00 82.88 195 PRO A C 1
ATOM 1524 O O . PRO A 1 195 ? 13.600 3.290 -11.080 1.00 82.88 195 PRO A O 1
ATOM 1527 N N . SER A 1 196 ? 15.682 3.957 -10.616 1.00 86.00 196 SER A N 1
ATOM 1528 C CA . SER A 1 196 ? 15.865 3.105 -9.433 1.00 86.00 196 SER A CA 1
ATOM 1529 C C . SER A 1 196 ? 14.850 3.366 -8.315 1.00 86.00 196 SER A C 1
ATOM 1531 O O . SER A 1 196 ? 14.571 2.444 -7.556 1.00 86.00 196 SER A O 1
ATOM 1533 N N . ALA A 1 197 ? 14.263 4.565 -8.234 1.00 86.06 197 ALA A N 1
ATOM 1534 C CA . ALA A 1 197 ? 13.256 4.894 -7.225 1.00 86.06 197 ALA A CA 1
ATOM 1535 C C . ALA A 1 197 ? 11.982 4.045 -7.338 1.00 86.06 197 ALA A C 1
ATOM 1537 O O . ALA A 1 197 ? 11.249 3.908 -6.365 1.00 86.06 197 ALA A O 1
ATOM 1538 N N . VAL A 1 198 ? 11.710 3.434 -8.499 1.00 88.31 198 VAL A N 1
ATOM 1539 C CA . VAL A 1 198 ? 10.524 2.578 -8.653 1.00 88.31 198 VAL A CA 1
ATOM 1540 C C . VAL A 1 198 ? 10.593 1.302 -7.813 1.00 88.31 198 VAL A C 1
ATOM 1542 O O . VAL A 1 198 ? 9.544 0.759 -7.493 1.00 88.31 198 VAL A O 1
ATOM 1545 N N . ILE A 1 199 ? 11.792 0.847 -7.441 1.00 89.31 199 ILE A N 1
ATOM 1546 C CA . ILE A 1 199 ? 12.028 -0.372 -6.649 1.00 89.31 199 ILE A CA 1
ATOM 1547 C C . ILE A 1 199 ? 12.560 -0.071 -5.238 1.00 89.31 199 ILE A C 1
ATOM 1549 O O . ILE A 1 199 ? 13.169 -0.932 -4.597 1.00 89.31 199 ILE A O 1
ATOM 1553 N N . GLU A 1 200 ? 12.393 1.165 -4.770 1.00 88.94 200 GLU A N 1
ATOM 1554 C CA . GLU A 1 200 ? 12.710 1.577 -3.402 1.00 88.94 200 GLU A CA 1
ATOM 1555 C C . GLU A 1 200 ? 11.427 1.668 -2.558 1.00 88.94 200 GLU A C 1
ATOM 1557 O O . GLU A 1 200 ? 10.370 1.974 -3.110 1.00 88.94 200 GLU A O 1
ATOM 1562 N N . PRO A 1 201 ? 11.507 1.410 -1.238 1.00 82.12 201 PRO A N 1
ATOM 1563 C CA . PRO A 1 201 ? 10.341 1.295 -0.366 1.00 82.12 201 PRO A CA 1
ATOM 1564 C C . PRO A 1 201 ? 9.707 2.633 0.043 1.00 82.12 201 PRO A C 1
ATOM 1566 O O . PRO A 1 201 ? 8.676 2.662 0.699 1.00 82.12 201 PRO A O 1
ATOM 1569 N N . GLU A 1 202 ? 10.347 3.756 -0.273 1.00 79.56 202 GLU A N 1
ATOM 1570 C CA . GLU A 1 202 ? 9.928 5.067 0.217 1.00 79.56 202 GLU A CA 1
ATOM 1571 C C . GLU A 1 202 ? 9.082 5.810 -0.818 1.00 79.56 202 GLU A C 1
ATOM 1573 O O . GLU A 1 202 ? 9.541 6.067 -1.934 1.00 79.56 202 GLU A O 1
ATOM 1578 N N . VAL A 1 203 ? 7.884 6.240 -0.411 1.00 77.12 203 VAL A N 1
ATOM 1579 C CA . VAL A 1 203 ? 6.984 7.076 -1.216 1.00 77.12 203 VAL A CA 1
ATOM 1580 C C . VAL A 1 203 ? 6.711 8.390 -0.489 1.00 77.12 203 VAL A C 1
ATOM 1582 O O . VAL A 1 203 ? 5.968 8.452 0.486 1.00 77.12 203 VAL A O 1
ATOM 1585 N N . TYR A 1 204 ? 7.303 9.468 -1.001 1.00 77.19 204 TYR A N 1
ATOM 1586 C CA . TYR A 1 204 ? 7.091 10.841 -0.537 1.00 77.19 204 TYR A CA 1
ATOM 1587 C C . TYR A 1 204 ? 6.861 11.762 -1.738 1.00 77.19 204 TYR A C 1
ATOM 1589 O O . TYR A 1 204 ? 7.316 11.440 -2.842 1.00 77.19 204 TYR A O 1
ATOM 1597 N N . PRO A 1 205 ? 6.193 12.919 -1.568 1.00 77.00 205 PRO A N 1
ATOM 1598 C CA . PRO A 1 205 ? 6.074 13.903 -2.639 1.00 77.00 205 PRO A CA 1
ATOM 1599 C C . PRO A 1 205 ? 7.448 14.232 -3.249 1.00 77.00 205 PRO A C 1
ATOM 1601 O O . PRO A 1 205 ? 8.370 14.629 -2.542 1.00 77.00 205 PRO A O 1
ATOM 1604 N N . GLY A 1 206 ? 7.594 14.030 -4.561 1.00 72.88 206 GLY A N 1
ATOM 1605 C CA . GLY A 1 206 ? 8.851 14.234 -5.295 1.00 72.88 206 GLY A CA 1
ATOM 1606 C C . GLY A 1 206 ? 9.794 13.025 -5.359 1.00 72.88 206 GLY A C 1
ATOM 1607 O O . GLY A 1 206 ? 10.619 12.961 -6.270 1.00 72.88 206 GLY A O 1
ATOM 1608 N N . LYS A 1 207 ? 9.638 12.025 -4.481 1.00 80.12 207 LYS A N 1
ATOM 1609 C CA . LYS A 1 207 ? 10.402 10.768 -4.529 1.00 80.12 207 LYS A CA 1
ATOM 1610 C C . LYS A 1 207 ? 9.737 9.766 -5.476 1.00 80.12 207 LYS A C 1
ATOM 1612 O O . LYS A 1 207 ? 9.119 8.786 -5.070 1.00 80.12 207 LYS A O 1
ATOM 1617 N N . CYS A 1 208 ? 9.828 10.045 -6.769 1.00 82.38 208 CYS A N 1
ATOM 1618 C CA . CYS A 1 208 ? 9.321 9.183 -7.833 1.00 82.38 208 CYS A CA 1
ATOM 1619 C C . CYS A 1 208 ? 10.222 9.264 -9.065 1.00 82.38 208 CYS A C 1
ATOM 1621 O O . CYS A 1 208 ? 11.055 10.157 -9.171 1.00 82.38 208 CYS A O 1
ATOM 1623 N N . TRP A 1 209 ? 10.045 8.342 -10.009 1.00 85.94 209 TRP A N 1
ATOM 1624 C CA . TRP A 1 209 ? 10.661 8.443 -11.328 1.00 85.94 209 TRP A CA 1
ATOM 1625 C C . TRP A 1 209 ? 9.676 9.092 -12.300 1.00 85.94 209 TRP A C 1
ATOM 1627 O O . TRP A 1 209 ? 8.632 8.511 -12.602 1.00 85.94 209 TRP A O 1
ATOM 1637 N N . ALA A 1 210 ? 10.014 10.281 -12.801 1.00 82.12 210 ALA A N 1
ATOM 1638 C CA . ALA A 1 210 ? 9.247 10.949 -13.844 1.00 82.12 210 ALA A CA 1
ATOM 1639 C C . ALA A 1 210 ? 9.920 10.785 -15.211 1.00 82.12 210 ALA A C 1
ATOM 1641 O O . ALA A 1 210 ? 11.146 10.807 -15.344 1.00 82.12 210 ALA A O 1
ATOM 1642 N N . PHE A 1 211 ? 9.105 10.675 -16.254 1.00 82.25 211 PHE A N 1
ATOM 1643 C CA . PHE A 1 211 ? 9.535 10.648 -17.649 1.00 82.25 211 PHE A CA 1
ATOM 1644 C C . PHE A 1 211 ? 8.657 11.585 -18.480 1.00 82.25 211 PHE A C 1
ATOM 1646 O O . PHE A 1 211 ? 7.574 11.991 -18.066 1.00 82.25 211 PHE A O 1
ATOM 1653 N N . ARG A 1 212 ? 9.150 11.979 -19.657 1.00 79.56 212 ARG A N 1
ATOM 1654 C CA . ARG A 1 212 ? 8.446 12.936 -20.515 1.00 79.56 212 ARG A CA 1
ATOM 1655 C C . ARG A 1 212 ? 7.350 12.246 -21.326 1.00 79.56 212 ARG A C 1
ATOM 1657 O O . ARG A 1 212 ? 7.615 11.235 -21.970 1.00 79.56 212 ARG A O 1
ATOM 1664 N N . GLY A 1 213 ? 6.185 12.885 -21.403 1.00 80.19 213 GLY A N 1
ATOM 1665 C CA . GLY A 1 213 ? 5.047 12.420 -22.197 1.00 80.19 213 GLY A CA 1
ATOM 1666 C C . GLY A 1 213 ? 4.170 11.425 -21.441 1.00 80.19 213 GLY A C 1
ATOM 1667 O O . GLY A 1 213 ? 4.326 11.241 -20.240 1.00 80.19 213 GLY A O 1
ATOM 1668 N N . SER A 1 214 ? 3.250 10.795 -22.167 1.00 76.00 214 SER A N 1
ATOM 1669 C CA . SER A 1 214 ? 2.276 9.843 -21.628 1.00 76.00 214 SER A CA 1
ATOM 1670 C C . SER A 1 214 ? 2.682 8.384 -21.810 1.00 76.00 214 SER A C 1
ATOM 1672 O O . SER A 1 214 ? 1.851 7.506 -21.640 1.00 76.00 214 SER A O 1
ATOM 1674 N N . TYR A 1 215 ? 3.930 8.108 -22.199 1.00 80.06 215 TYR A N 1
ATOM 1675 C CA . TYR A 1 215 ? 4.416 6.751 -22.436 1.00 80.06 215 TYR A CA 1
ATOM 1676 C C . TYR A 1 215 ? 5.830 6.571 -21.888 1.00 80.06 215 TYR A C 1
ATOM 1678 O O . TYR A 1 215 ? 6.777 7.246 -22.305 1.00 80.06 215 TYR A O 1
ATOM 1686 N N . GLY A 1 216 ? 5.969 5.626 -20.965 1.00 83.06 216 GLY A N 1
ATOM 1687 C CA . GLY A 1 216 ? 7.229 5.275 -20.326 1.00 83.06 216 GLY A CA 1
ATOM 1688 C C . GLY A 1 216 ? 7.452 3.772 -20.322 1.00 83.06 216 GLY A C 1
ATOM 1689 O O . GLY A 1 216 ? 6.496 3.001 -20.335 1.00 83.06 216 GLY A O 1
ATOM 1690 N N . SER A 1 217 ? 8.715 3.354 -20.274 1.00 85.94 217 SER A N 1
ATOM 1691 C CA . SER A 1 217 ? 9.053 1.969 -19.973 1.00 85.94 217 SER A CA 1
ATOM 1692 C C . SER A 1 217 ? 10.186 1.849 -18.973 1.00 85.94 217 SER A C 1
ATOM 1694 O O . SER A 1 217 ? 11.099 2.675 -18.969 1.00 85.94 217 SER A O 1
ATOM 1696 N N . VAL A 1 218 ? 10.115 0.834 -18.117 1.00 85.62 218 VAL A N 1
ATOM 1697 C CA . VAL A 1 218 ? 11.188 0.476 -17.186 1.00 85.62 218 VAL A CA 1
ATOM 1698 C C . VAL A 1 218 ? 11.345 -1.030 -17.149 1.00 85.62 218 VAL A C 1
ATOM 1700 O O . VAL A 1 218 ? 10.362 -1.771 -17.169 1.00 85.62 218 VAL A O 1
ATOM 1703 N N . THR A 1 219 ? 12.602 -1.453 -17.104 1.00 86.06 219 THR A N 1
ATOM 1704 C CA . THR A 1 219 ? 12.996 -2.852 -17.135 1.00 86.06 219 THR A CA 1
ATOM 1705 C C . THR A 1 219 ? 13.642 -3.245 -15.812 1.00 86.06 219 THR A C 1
ATOM 1707 O O . THR A 1 219 ? 14.666 -2.672 -15.437 1.00 86.06 219 THR A O 1
ATOM 1710 N N . ILE A 1 220 ? 13.064 -4.215 -15.101 1.00 87.44 220 ILE A N 1
ATOM 1711 C CA . ILE A 1 220 ? 13.488 -4.606 -13.746 1.00 87.44 220 ILE A CA 1
ATOM 1712 C C . ILE A 1 220 ? 13.904 -6.075 -13.736 1.00 87.44 220 ILE A C 1
ATOM 1714 O O . ILE A 1 220 ? 13.093 -6.941 -14.049 1.00 87.44 220 ILE A O 1
ATOM 1718 N N . ALA A 1 221 ? 15.147 -6.358 -13.352 1.00 87.69 221 ALA A N 1
ATOM 1719 C CA . ALA A 1 221 ? 15.597 -7.700 -13.009 1.00 87.69 221 ALA A CA 1
ATOM 1720 C C . ALA A 1 221 ? 15.209 -8.024 -11.564 1.00 87.69 221 ALA A C 1
ATOM 1722 O O . ALA A 1 221 ? 15.549 -7.275 -10.646 1.00 87.69 221 ALA A O 1
ATOM 1723 N N . LEU A 1 222 ? 14.509 -9.141 -11.374 1.00 87.38 222 LEU A N 1
ATOM 1724 C CA . LEU A 1 222 ? 14.145 -9.636 -10.049 1.00 87.38 222 LEU A CA 1
ATOM 1725 C C . LEU A 1 222 ? 15.353 -10.250 -9.327 1.00 87.38 222 LEU A C 1
ATOM 1727 O O . LEU A 1 222 ? 16.287 -10.745 -9.962 1.00 87.38 222 LEU A O 1
ATOM 1731 N N . SER A 1 223 ? 15.305 -10.268 -7.996 1.00 88.50 223 SER A N 1
ATOM 1732 C CA . SER A 1 223 ? 16.358 -10.816 -7.131 1.00 88.50 223 SER A CA 1
ATOM 1733 C C . SER A 1 223 ? 16.609 -12.313 -7.324 1.00 88.50 223 SER A C 1
ATOM 1735 O O . SER A 1 223 ? 17.706 -12.808 -7.075 1.00 88.50 223 SER A O 1
ATOM 1737 N N . GLN A 1 224 ? 15.599 -13.046 -7.788 1.00 83.75 224 GLN A N 1
ATOM 1738 C CA . GLN A 1 224 ? 15.665 -14.475 -8.070 1.00 83.75 224 GLN A CA 1
ATOM 1739 C C . GLN A 1 224 ? 14.619 -14.871 -9.115 1.00 83.75 224 GLN A C 1
ATOM 1741 O O . GLN A 1 224 ? 13.681 -14.131 -9.409 1.00 83.75 224 GLN A O 1
ATOM 1746 N N . SER A 1 225 ? 14.774 -16.069 -9.684 1.00 79.19 225 SER A N 1
ATOM 1747 C CA . SER A 1 225 ? 13.785 -16.629 -10.607 1.00 79.19 225 SER A CA 1
ATOM 1748 C C . SER A 1 225 ? 12.511 -16.982 -9.843 1.00 79.19 225 SER A C 1
ATOM 1750 O O . SER A 1 225 ? 12.546 -17.826 -8.947 1.00 79.19 225 SER A O 1
ATOM 1752 N N . VAL A 1 226 ? 11.388 -16.369 -10.217 1.00 78.06 226 VAL A N 1
ATOM 1753 C CA . VAL A 1 226 ? 10.092 -16.591 -9.563 1.00 78.06 226 VAL A CA 1
ATOM 1754 C C . VAL A 1 226 ? 8.962 -16.715 -10.571 1.00 78.06 226 VAL A C 1
ATOM 1756 O O . VAL A 1 226 ? 8.997 -16.171 -11.674 1.00 78.06 226 VAL A O 1
ATOM 1759 N N . ARG A 1 227 ? 7.913 -17.423 -10.160 1.00 79.19 227 ARG A N 1
ATOM 1760 C CA . ARG A 1 227 ? 6.636 -17.468 -10.868 1.00 79.19 227 ARG A CA 1
ATOM 1761 C C . ARG A 1 227 ? 5.785 -16.300 -10.392 1.00 79.19 227 ARG A C 1
ATOM 1763 O O . ARG A 1 227 ? 5.198 -16.378 -9.317 1.00 79.19 227 ARG A O 1
ATOM 1770 N N . ILE A 1 228 ? 5.735 -15.235 -11.184 1.00 80.44 228 ILE A N 1
ATOM 1771 C CA . ILE A 1 228 ? 5.005 -14.021 -10.809 1.00 80.44 228 ILE A CA 1
ATOM 1772 C C . ILE A 1 228 ? 3.507 -14.318 -10.785 1.00 80.44 228 ILE A C 1
ATOM 1774 O O . ILE A 1 228 ? 2.950 -14.855 -11.746 1.00 80.44 228 ILE A O 1
ATOM 1778 N N . THR A 1 229 ? 2.866 -13.969 -9.676 1.00 86.25 229 THR A N 1
ATOM 1779 C CA . THR A 1 229 ? 1.415 -14.089 -9.487 1.00 86.25 229 THR A CA 1
ATOM 1780 C C . THR A 1 229 ? 0.750 -12.723 -9.417 1.00 86.25 229 THR A C 1
ATOM 1782 O O . THR A 1 229 ? -0.351 -12.563 -9.938 1.00 86.25 229 THR A O 1
ATOM 1785 N N . HIS A 1 230 ? 1.438 -11.740 -8.834 1.00 89.88 230 HIS A N 1
ATOM 1786 C CA . HIS A 1 230 ? 0.917 -10.397 -8.628 1.00 89.88 230 HIS A CA 1
ATOM 1787 C C . HIS A 1 230 ? 1.955 -9.333 -8.963 1.00 89.88 230 HIS A C 1
ATOM 1789 O O . HIS A 1 230 ? 3.166 -9.536 -8.810 1.00 89.88 230 HIS A O 1
ATOM 1795 N N . VAL A 1 231 ? 1.443 -8.179 -9.370 1.00 89.44 231 VAL A N 1
ATOM 1796 C CA . VAL A 1 231 ? 2.196 -6.932 -9.493 1.00 89.44 231 VAL A CA 1
ATOM 1797 C C . VAL A 1 231 ? 1.499 -5.866 -8.663 1.00 89.44 231 VAL A C 1
ATOM 1799 O O . VAL A 1 231 ? 0.273 -5.797 -8.661 1.00 89.44 231 VAL A O 1
ATOM 1802 N N . THR A 1 232 ? 2.257 -5.042 -7.956 1.00 91.69 232 THR A N 1
ATOM 1803 C CA . THR A 1 232 ? 1.710 -3.949 -7.151 1.00 91.69 232 THR A CA 1
ATOM 1804 C C . THR A 1 232 ? 2.232 -2.625 -7.677 1.00 91.69 232 THR A C 1
ATOM 1806 O O . THR A 1 232 ? 3.432 -2.479 -7.905 1.00 91.69 232 THR A O 1
ATOM 1809 N N . MET A 1 233 ? 1.325 -1.667 -7.851 1.00 90.69 233 MET A N 1
ATOM 1810 C CA . MET A 1 233 ? 1.619 -0.274 -8.163 1.00 90.69 233 MET A CA 1
ATOM 1811 C C . MET A 1 233 ? 1.225 0.587 -6.970 1.00 90.69 233 MET A C 1
ATOM 1813 O O . MET A 1 233 ? 0.106 0.478 -6.472 1.00 90.69 233 MET A O 1
ATOM 1817 N N . GLU A 1 234 ? 2.123 1.468 -6.557 1.00 90.88 234 GLU A N 1
ATOM 1818 C CA . GLU A 1 234 ? 1.865 2.453 -5.517 1.00 90.88 234 GLU A CA 1
ATOM 1819 C C . GLU A 1 234 ? 2.126 3.870 -6.018 1.00 90.88 234 GLU A C 1
ATOM 1821 O O . GLU A 1 234 ? 3.184 4.151 -6.604 1.00 90.88 234 GLU A O 1
ATOM 1826 N N . HIS A 1 235 ? 1.184 4.761 -5.714 1.00 88.88 235 HIS A N 1
ATOM 1827 C CA . HIS A 1 235 ? 1.296 6.198 -5.912 1.00 88.88 235 HIS A CA 1
ATOM 1828 C C . HIS A 1 235 ? 0.946 6.947 -4.619 1.00 88.88 235 HIS A C 1
ATOM 1830 O O . HIS A 1 235 ? 0.234 6.439 -3.759 1.00 88.88 235 HIS A O 1
ATOM 1836 N N . LEU A 1 236 ? 1.424 8.186 -4.493 1.00 84.62 236 LEU A N 1
ATOM 1837 C CA . LEU A 1 236 ? 1.080 9.061 -3.375 1.00 84.62 236 LEU A CA 1
ATOM 1838 C C . LEU A 1 236 ? -0.455 9.250 -3.277 1.00 84.62 236 LEU A C 1
ATOM 1840 O O . LEU A 1 236 ? -1.079 9.506 -4.314 1.00 84.62 236 LEU A O 1
ATOM 1844 N N . PRO A 1 237 ? -1.068 9.190 -2.077 1.00 87.06 237 PRO A N 1
ATOM 1845 C CA . PRO A 1 237 ? -2.481 9.522 -1.892 1.00 87.06 237 PRO A CA 1
ATOM 1846 C C . PRO A 1 237 ? -2.778 10.989 -2.233 1.00 87.06 237 PRO A C 1
ATOM 1848 O O . PRO A 1 237 ? -1.964 11.879 -1.973 1.00 87.06 237 PRO A O 1
ATOM 1851 N N . LYS A 1 238 ? -3.997 11.262 -2.723 1.00 86.75 238 LYS A N 1
ATOM 1852 C CA . LYS A 1 238 ? -4.477 12.623 -3.047 1.00 86.75 238 LYS A CA 1
ATOM 1853 C C . LYS A 1 238 ? -4.322 13.604 -1.879 1.00 86.75 238 LYS A C 1
ATOM 1855 O O . LYS A 1 238 ? -3.961 14.754 -2.099 1.00 86.75 238 LYS A O 1
ATOM 1860 N N . SER A 1 239 ? -4.524 13.141 -0.643 1.00 85.38 239 SER A N 1
ATOM 1861 C CA . SER A 1 239 ? -4.398 13.948 0.580 1.00 85.38 239 SER A CA 1
ATOM 1862 C C . SER A 1 239 ? -2.984 14.462 0.862 1.00 85.38 239 SER A C 1
ATOM 1864 O O . SER A 1 239 ? -2.838 15.441 1.587 1.00 85.38 239 SER A O 1
ATOM 1866 N N . LEU A 1 240 ? -1.952 13.820 0.307 1.00 79.88 240 LEU A N 1
ATOM 1867 C CA . LEU A 1 240 ? -0.557 14.245 0.449 1.00 79.88 240 LEU A CA 1
ATOM 1868 C C . LEU A 1 240 ? -0.047 15.005 -0.784 1.00 79.88 240 LEU A C 1
ATOM 1870 O O . LEU A 1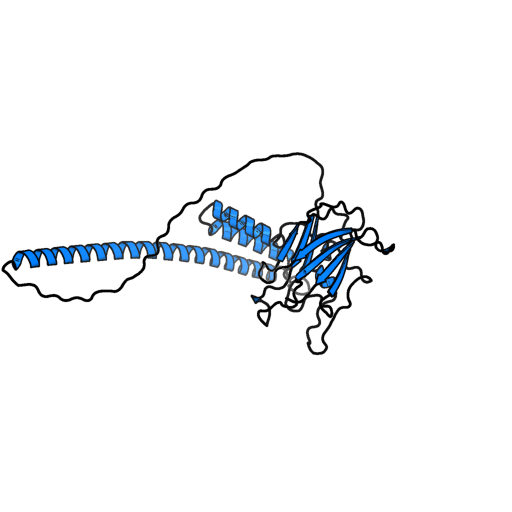 240 ? 1.087 15.487 -0.780 1.00 79.88 240 LEU A O 1
ATOM 1874 N N . SER A 1 241 ? -0.862 15.127 -1.836 1.00 79.38 241 SER A N 1
ATOM 1875 C CA . SER A 1 241 ? -0.525 15.937 -3.003 1.00 79.38 241 SER A CA 1
ATOM 1876 C C . SER A 1 241 ? -0.727 17.427 -2.698 1.00 79.38 241 SER A C 1
ATOM 1878 O O . SER A 1 241 ? -1.811 17.800 -2.245 1.00 79.38 241 SER A O 1
ATOM 1880 N N . PRO A 1 242 ? 0.242 18.312 -3.007 1.00 76.12 242 PRO A N 1
ATOM 1881 C CA . PRO A 1 242 ? 0.089 19.757 -2.815 1.00 76.12 242 PRO A CA 1
ATOM 1882 C C . PRO A 1 242 ? -1.126 20.367 -3.530 1.00 76.12 242 PRO A C 1
ATOM 1884 O O . PRO A 1 242 ? -1.657 21.380 -3.085 1.00 76.12 242 PRO A O 1
ATOM 1887 N N . THR A 1 243 ? -1.563 19.765 -4.639 1.00 79.69 243 THR A N 1
ATOM 1888 C CA . THR A 1 243 ? -2.713 20.226 -5.433 1.00 79.69 243 THR A CA 1
ATOM 1889 C C . THR A 1 243 ? -4.001 19.462 -5.123 1.00 79.69 243 THR A C 1
ATOM 1891 O O . THR A 1 243 ? -5.045 19.774 -5.690 1.00 79.69 243 THR A O 1
ATOM 1894 N N . GLY A 1 244 ? -3.946 18.432 -4.270 1.00 82.25 244 GLY A N 1
ATOM 1895 C CA . GLY A 1 244 ? -5.052 17.492 -4.059 1.00 82.25 244 GLY A CA 1
ATOM 1896 C C . GLY A 1 244 ? -5.334 16.565 -5.253 1.00 82.25 244 GLY A C 1
ATOM 1897 O O . GLY A 1 244 ? -6.284 15.785 -5.211 1.00 82.25 244 GLY A O 1
ATOM 1898 N N . GLN A 1 245 ? -4.520 16.639 -6.310 1.00 82.94 245 GLN A N 1
ATOM 1899 C CA . GLN A 1 245 ? -4.662 15.879 -7.555 1.00 82.94 245 GLN A CA 1
ATOM 1900 C C . GLN A 1 245 ? -3.438 14.991 -7.796 1.00 82.94 245 GLN A C 1
ATOM 1902 O O . GLN A 1 245 ? -2.344 15.280 -7.305 1.00 82.94 245 GLN A O 1
ATOM 1907 N N . ILE A 1 246 ? -3.617 13.905 -8.550 1.00 84.06 246 ILE A N 1
ATOM 1908 C CA . ILE A 1 246 ? -2.551 12.950 -8.896 1.00 84.06 246 ILE A CA 1
ATOM 1909 C C . ILE A 1 246 ? -2.556 12.628 -10.393 1.00 84.06 246 ILE A C 1
ATOM 1911 O O . ILE A 1 246 ? -2.326 11.492 -10.787 1.00 84.06 246 ILE A O 1
ATOM 1915 N N . ASP A 1 247 ? -2.789 13.634 -11.234 1.00 82.62 247 ASP A N 1
ATOM 1916 C CA . ASP A 1 247 ? -2.962 13.475 -12.688 1.00 82.62 247 ASP A CA 1
ATOM 1917 C C . ASP A 1 247 ? -1.726 12.869 -13.385 1.00 82.62 247 ASP A C 1
ATOM 1919 O O . ASP A 1 247 ? -1.812 12.285 -14.466 1.00 82.62 247 ASP A O 1
ATOM 1923 N N . SER A 1 248 ? -0.561 12.966 -12.734 1.00 80.38 248 SER A N 1
ATOM 1924 C CA . SER A 1 248 ? 0.690 12.329 -13.152 1.00 80.38 248 SER A CA 1
ATOM 1925 C C . SER A 1 248 ? 0.749 10.821 -12.893 1.00 80.38 248 SER A C 1
ATOM 1927 O O . SER A 1 248 ? 1.696 10.174 -13.344 1.00 80.38 248 SER A O 1
ATOM 1929 N N . ALA A 1 249 ? -0.194 10.262 -12.131 1.00 84.94 249 ALA A N 1
ATOM 1930 C CA . ALA A 1 249 ? -0.221 8.844 -11.817 1.00 84.94 249 ALA A CA 1
ATOM 1931 C C . ALA A 1 249 ? -0.384 8.011 -13.100 1.00 84.94 249 ALA A C 1
ATOM 1933 O O . ALA A 1 249 ? -1.050 8.441 -14.049 1.00 84.94 249 ALA A O 1
ATOM 1934 N N . PRO A 1 250 ? 0.192 6.798 -13.148 1.00 84.62 250 PRO A N 1
ATOM 1935 C CA . PRO A 1 250 ? -0.122 5.851 -14.205 1.00 84.62 250 PRO A CA 1
ATOM 1936 C C . PRO A 1 250 ? -1.631 5.579 -14.243 1.00 84.62 250 PRO A C 1
ATOM 1938 O O . PRO A 1 250 ? -2.285 5.529 -13.202 1.00 84.62 250 PRO A O 1
ATOM 1941 N N . GLN A 1 251 ? -2.171 5.403 -15.441 1.00 87.44 251 GLN A N 1
ATOM 1942 C CA . GLN A 1 251 ? -3.530 4.941 -15.689 1.00 87.44 251 GLN A CA 1
ATOM 1943 C C . GLN A 1 251 ? -3.443 3.500 -16.189 1.00 87.44 251 GLN A C 1
ATOM 1945 O O . GLN A 1 251 ? -3.484 2.571 -15.389 1.00 87.44 251 GLN A O 1
ATOM 1950 N N . ASP A 1 252 ? -3.217 3.304 -17.486 1.00 90.50 252 ASP A N 1
ATOM 1951 C CA . ASP A 1 252 ? -3.023 1.984 -18.079 1.00 90.50 252 ASP A CA 1
ATOM 1952 C C . ASP A 1 252 ? -1.567 1.528 -17.950 1.00 90.50 252 ASP A C 1
ATOM 1954 O O . ASP A 1 252 ? -0.628 2.295 -18.178 1.00 90.50 252 ASP A O 1
ATOM 1958 N N . PHE A 1 253 ? -1.360 0.242 -17.676 1.00 90.19 253 PHE A N 1
ATOM 1959 C CA . PHE A 1 253 ? -0.041 -0.358 -17.799 1.00 90.19 253 PHE A CA 1
ATOM 1960 C C . PHE A 1 253 ? -0.073 -1.817 -18.238 1.00 90.19 253 PHE A C 1
ATOM 1962 O O . PHE A 1 253 ? -1.053 -2.538 -18.050 1.00 90.19 253 PHE A O 1
ATOM 1969 N N . ALA A 1 254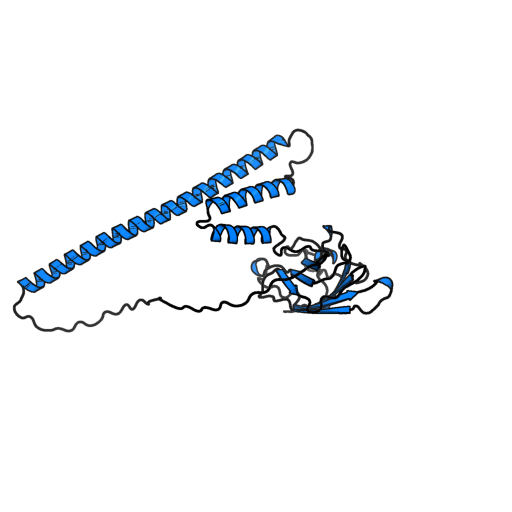 ? 1.022 -2.261 -18.848 1.00 89.00 254 ALA A N 1
ATOM 1970 C CA . ALA A 1 254 ? 1.193 -3.639 -19.287 1.00 89.00 254 ALA A CA 1
ATOM 1971 C C . ALA A 1 254 ? 2.508 -4.219 -18.771 1.00 89.00 254 ALA A C 1
ATOM 1973 O O . ALA A 1 254 ? 3.512 -3.513 -18.678 1.00 89.00 254 ALA A O 1
ATOM 1974 N N . VAL A 1 255 ? 2.481 -5.508 -18.444 1.00 87.31 255 VAL A N 1
ATOM 1975 C CA . VAL A 1 255 ? 3.595 -6.249 -17.853 1.00 87.31 255 VAL A CA 1
ATOM 1976 C C . VAL A 1 255 ? 4.042 -7.335 -18.821 1.00 87.31 255 VAL A C 1
ATOM 1978 O O . VAL A 1 255 ? 3.233 -8.164 -19.250 1.00 87.31 255 VAL A O 1
ATOM 1981 N N . TYR A 1 256 ? 5.337 -7.360 -19.125 1.00 84.31 256 TYR A N 1
ATOM 1982 C CA . TYR A 1 256 ? 5.956 -8.356 -19.996 1.00 84.31 256 TYR A CA 1
ATOM 1983 C C . TYR A 1 256 ? 7.122 -9.037 -19.287 1.00 84.31 256 TYR A C 1
ATOM 1985 O O . TYR A 1 256 ? 7.941 -8.354 -18.681 1.00 84.31 256 TYR A O 1
ATOM 1993 N N . GLY A 1 257 ? 7.223 -10.362 -19.393 1.00 81.94 257 GLY A N 1
ATOM 1994 C CA . GLY A 1 257 ? 8.362 -11.143 -18.913 1.00 81.94 257 GLY A CA 1
ATOM 1995 C C . GLY A 1 257 ? 9.358 -11.408 -20.035 1.00 81.94 257 GLY A C 1
ATOM 1996 O O . GLY A 1 257 ? 8.996 -11.985 -21.054 1.00 81.94 257 GLY A O 1
ATOM 1997 N N . ILE A 1 258 ? 10.615 -11.015 -19.862 1.00 75.25 258 ILE A N 1
ATOM 1998 C CA . ILE A 1 258 ? 11.671 -11.210 -20.860 1.00 75.25 258 ILE A CA 1
ATOM 1999 C C . ILE A 1 258 ? 12.558 -12.383 -20.436 1.00 75.25 258 ILE A C 1
ATOM 2001 O O . ILE A 1 258 ? 13.012 -12.443 -19.294 1.00 75.25 258 ILE A O 1
ATOM 2005 N N . HIS A 1 259 ? 12.825 -13.292 -21.375 1.00 66.19 259 HIS A N 1
ATOM 2006 C CA . HIS A 1 259 ? 13.787 -14.381 -21.226 1.00 66.19 259 HIS A CA 1
ATOM 2007 C C . HIS A 1 259 ? 15.104 -13.936 -21.891 1.00 66.19 259 HIS A C 1
ATOM 2009 O O . HIS A 1 259 ? 15.170 -13.834 -23.110 1.00 66.19 259 HIS A O 1
ATOM 2015 N N . HIS A 1 260 ? 16.136 -13.620 -21.096 1.00 59.47 260 HIS A N 1
ATOM 2016 C CA . HIS A 1 260 ? 17.438 -13.053 -21.516 1.00 59.47 260 HIS A CA 1
ATOM 2017 C C . HIS A 1 260 ? 17.431 -11.636 -22.149 1.00 59.47 260 HIS A C 1
ATOM 2019 O O . HIS A 1 260 ? 17.084 -11.442 -23.311 1.00 59.47 260 HIS A O 1
ATOM 2025 N N . VAL A 1 261 ? 18.013 -10.648 -21.439 1.00 55.22 261 VAL A N 1
ATOM 2026 C CA . VAL A 1 261 ? 18.239 -9.260 -21.934 1.00 55.22 261 VAL A CA 1
ATOM 2027 C C . VAL A 1 261 ? 19.046 -9.219 -23.245 1.00 55.22 261 VAL A C 1
ATOM 2029 O O . VAL A 1 261 ? 18.855 -8.333 -24.077 1.00 55.22 261 VAL A O 1
ATOM 2032 N N . ALA A 1 262 ? 19.981 -10.160 -23.421 1.00 55.31 262 ALA A N 1
ATOM 2033 C CA . ALA A 1 262 ? 21.023 -10.100 -24.448 1.00 55.31 262 ALA A CA 1
ATOM 2034 C C . ALA A 1 262 ? 20.516 -10.283 -25.891 1.00 55.31 262 ALA A C 1
ATOM 2036 O O . ALA A 1 262 ? 21.209 -9.882 -26.822 1.00 55.31 262 ALA A O 1
ATOM 2037 N N . GLN A 1 263 ? 19.332 -10.871 -26.094 1.00 50.53 263 GLN A N 1
ATOM 2038 C CA . GLN A 1 263 ? 18.871 -11.276 -27.428 1.00 50.53 263 GLN A CA 1
ATOM 2039 C C . GLN A 1 263 ? 17.784 -10.377 -28.037 1.00 50.53 263 GLN A C 1
ATOM 2041 O O . GLN A 1 263 ? 17.292 -10.701 -29.113 1.00 50.53 263 GLN A O 1
ATOM 2046 N N . LYS A 1 264 ? 17.416 -9.246 -27.404 1.00 52.62 264 LYS A N 1
ATOM 2047 C CA . LYS A 1 264 ? 16.311 -8.370 -27.865 1.00 52.62 264 LYS A CA 1
ATOM 2048 C C . LYS A 1 264 ? 15.032 -9.157 -28.227 1.00 52.62 264 LYS A C 1
ATOM 2050 O O . LYS A 1 264 ? 14.317 -8.774 -29.148 1.00 52.62 264 LYS A O 1
ATOM 2055 N N . GLN A 1 265 ? 14.762 -10.273 -27.546 1.00 54.47 265 GLN A N 1
ATOM 2056 C CA . GLN A 1 265 ? 13.530 -11.021 -27.777 1.00 54.47 265 GLN A CA 1
ATOM 2057 C C . GLN A 1 265 ? 12.334 -10.215 -27.265 1.00 54.47 265 GLN A C 1
ATOM 2059 O O . GLN A 1 265 ? 12.411 -9.580 -26.210 1.00 54.47 265 GLN A O 1
ATOM 2064 N N . GLU A 1 266 ? 11.238 -10.242 -28.025 1.00 61.78 266 GLU A N 1
ATOM 2065 C CA . GLU A 1 266 ? 9.949 -9.707 -27.594 1.00 61.78 266 GLU A CA 1
ATOM 2066 C C . GLU A 1 266 ? 9.526 -10.419 -26.302 1.00 61.78 266 GLU A C 1
ATOM 2068 O O . GLU A 1 266 ? 9.500 -11.648 -26.228 1.00 61.78 266 GLU A O 1
ATOM 2073 N N . GLY A 1 267 ? 9.263 -9.641 -25.249 1.00 71.81 267 GLY A N 1
ATOM 2074 C CA . GLY A 1 267 ? 8.840 -10.184 -23.962 1.00 71.81 267 GLY A CA 1
ATOM 2075 C C . GLY A 1 267 ? 7.500 -10.916 -24.066 1.00 71.81 267 GLY A C 1
ATOM 2076 O O . GLY A 1 267 ? 6.635 -10.570 -24.868 1.00 71.81 267 GLY A O 1
ATOM 2077 N N . VAL A 1 268 ? 7.294 -11.910 -23.208 1.00 80.25 268 VAL A N 1
ATOM 2078 C CA . VAL A 1 268 ? 6.019 -12.614 -23.058 1.00 80.25 268 VAL A CA 1
ATOM 2079 C C . VAL A 1 268 ? 5.031 -11.695 -22.351 1.00 80.25 268 VAL A C 1
ATOM 2081 O O . VAL A 1 268 ? 5.275 -11.283 -21.218 1.00 80.25 268 VAL A O 1
ATOM 2084 N N . PHE A 1 269 ? 3.904 -11.388 -22.989 1.00 84.25 269 PHE A N 1
ATOM 2085 C CA . PHE A 1 269 ? 2.833 -10.613 -22.365 1.00 84.25 269 PHE A CA 1
ATOM 2086 C C . PHE A 1 269 ? 2.242 -11.364 -21.164 1.00 84.25 269 PHE A C 1
ATOM 2088 O O . PHE A 1 269 ? 1.719 -12.471 -21.308 1.00 84.25 269 PHE A O 1
ATOM 2095 N N . LEU A 1 270 ? 2.312 -10.755 -19.979 1.00 82.25 270 LEU A N 1
ATOM 2096 C CA . LEU A 1 270 ? 1.809 -11.341 -18.734 1.00 82.25 270 LEU A CA 1
ATOM 2097 C C . LEU A 1 270 ? 0.428 -10.784 -18.364 1.00 82.25 270 LEU A C 1
ATOM 2099 O O . LEU A 1 270 ? -0.426 -11.530 -17.883 1.00 82.25 270 LEU A O 1
ATOM 2103 N N . GLY A 1 271 ? 0.187 -9.495 -18.619 1.00 85.75 271 GLY A N 1
ATOM 2104 C CA . GLY A 1 271 ? -1.101 -8.858 -18.349 1.00 85.75 271 GLY A CA 1
ATOM 2105 C C . GLY A 1 271 ? -1.134 -7.364 -18.669 1.00 85.75 271 GLY A C 1
ATOM 2106 O O . GLY A 1 271 ? -0.093 -6.716 -18.779 1.00 85.75 271 GLY A O 1
ATOM 2107 N N . LYS A 1 272 ? -2.352 -6.828 -18.806 1.00 90.81 272 LYS A N 1
ATOM 2108 C CA . LYS A 1 272 ? -2.651 -5.393 -18.888 1.00 90.81 272 LYS A CA 1
ATOM 2109 C C . LYS A 1 272 ? -3.606 -5.040 -17.753 1.00 90.81 272 LYS A C 1
ATOM 2111 O O . LYS A 1 272 ? -4.561 -5.778 -17.506 1.00 90.81 272 LYS A O 1
ATOM 2116 N N . PHE A 1 273 ? -3.344 -3.920 -17.103 1.00 92.56 273 PHE A N 1
ATOM 2117 C CA . PHE A 1 273 ? -4.038 -3.455 -15.914 1.00 92.56 273 PHE A CA 1
ATOM 2118 C C . PHE A 1 273 ? -4.258 -1.946 -15.990 1.00 92.56 273 PHE A C 1
ATOM 2120 O O . PHE A 1 273 ? -3.629 -1.266 -16.802 1.00 92.56 273 PHE A O 1
ATOM 2127 N N . ALA A 1 274 ? -5.134 -1.445 -15.127 1.00 93.06 274 ALA A N 1
ATOM 2128 C CA . ALA A 1 274 ? -5.348 -0.023 -14.936 1.00 93.06 274 ALA A CA 1
ATOM 2129 C C . ALA A 1 274 ? -5.241 0.288 -13.444 1.00 93.06 274 ALA A C 1
ATOM 2131 O O . ALA A 1 274 ? -5.946 -0.321 -12.638 1.00 93.06 274 ALA A O 1
ATOM 2132 N N . TYR A 1 275 ? -4.353 1.209 -13.085 1.00 91.38 275 TYR A N 1
ATOM 2133 C CA . TYR A 1 275 ? -4.394 1.855 -11.780 1.00 91.38 275 TYR A CA 1
ATOM 2134 C C . TYR A 1 275 ? -5.686 2.678 -11.686 1.00 91.38 275 TYR A C 1
ATOM 2136 O O . TYR A 1 275 ? -6.245 3.063 -12.711 1.00 91.38 275 TYR A O 1
ATOM 2144 N N . SER A 1 276 ? -6.187 2.924 -10.480 1.00 93.75 276 SER A N 1
ATOM 2145 C CA . SER A 1 276 ? -7.345 3.787 -10.231 1.00 93.75 276 SER A CA 1
ATOM 2146 C C . SER A 1 276 ? -6.943 4.964 -9.355 1.00 93.75 276 SER A C 1
ATOM 2148 O O . SER A 1 276 ? -6.580 4.768 -8.200 1.00 93.75 276 SER A O 1
ATOM 2150 N N . GLN A 1 277 ? -7.049 6.197 -9.847 1.00 89.06 277 GLN A N 1
ATOM 2151 C CA . GLN A 1 277 ? -6.760 7.373 -9.015 1.00 89.06 277 GLN A CA 1
ATOM 2152 C C . GLN A 1 277 ? -7.739 7.563 -7.841 1.00 89.06 277 GLN A C 1
ATOM 2154 O O . GLN A 1 277 ? -7.438 8.306 -6.908 1.00 89.06 277 GLN A O 1
ATOM 2159 N N . ASP A 1 278 ? -8.905 6.916 -7.900 1.00 91.38 278 ASP A N 1
ATOM 2160 C CA . ASP A 1 278 ? -9.941 6.959 -6.861 1.00 91.38 278 ASP A CA 1
ATOM 2161 C C . ASP A 1 278 ? -9.922 5.713 -5.959 1.00 91.38 278 ASP A C 1
ATOM 2163 O O . ASP A 1 278 ? -10.752 5.588 -5.061 1.00 91.38 278 ASP A O 1
ATOM 2167 N N . GLY A 1 279 ? -8.999 4.779 -6.211 1.00 90.75 279 GLY A N 1
ATOM 2168 C CA . GLY A 1 279 ? -8.773 3.602 -5.374 1.00 90.75 279 GLY A CA 1
ATOM 2169 C C . GLY A 1 279 ? -7.760 3.847 -4.255 1.00 90.75 279 GLY A C 1
ATOM 2170 O O . GLY A 1 279 ? -7.315 4.971 -4.018 1.00 90.75 279 GLY A O 1
ATOM 2171 N N . ASP A 1 280 ? -7.360 2.761 -3.593 1.00 90.75 280 ASP A N 1
ATOM 2172 C CA . ASP A 1 280 ? -6.309 2.804 -2.576 1.00 90.75 280 ASP A CA 1
ATOM 2173 C C . ASP A 1 280 ? -4.959 3.236 -3.184 1.00 90.75 280 ASP A C 1
ATOM 2175 O O . ASP A 1 280 ? -4.689 2.923 -4.346 1.00 90.75 280 ASP A O 1
ATOM 2179 N N . PRO A 1 281 ? -4.075 3.913 -2.425 1.00 89.44 281 PRO A N 1
ATOM 2180 C CA . PRO A 1 281 ? -2.759 4.337 -2.922 1.00 89.44 281 PRO A CA 1
ATOM 2181 C C . PRO A 1 281 ? -1.868 3.174 -3.381 1.00 89.44 281 PRO A C 1
ATOM 2183 O O . PRO A 1 281 ? -1.062 3.331 -4.297 1.00 89.44 281 PRO A O 1
ATOM 2186 N N . ILE A 1 282 ? -2.036 2.003 -2.756 1.00 91.38 282 ILE A N 1
ATOM 2187 C CA . ILE A 1 282 ? -1.334 0.755 -3.062 1.00 91.38 282 ILE A CA 1
ATOM 2188 C C . ILE A 1 282 ? -2.331 -0.200 -3.723 1.00 91.38 282 ILE A C 1
ATOM 2190 O O . ILE A 1 282 ? -3.276 -0.657 -3.083 1.00 91.38 282 ILE A O 1
ATOM 2194 N N . GLN A 1 283 ? -2.112 -0.544 -4.992 1.00 92.00 283 GLN A N 1
ATOM 2195 C CA . GLN A 1 283 ? -3.013 -1.406 -5.765 1.00 92.00 283 GLN A CA 1
ATOM 2196 C C . GLN A 1 283 ? -2.278 -2.637 -6.267 1.00 92.00 283 GLN A C 1
ATOM 2198 O O . GLN A 1 283 ? -1.241 -2.537 -6.921 1.00 92.00 283 GLN A O 1
ATOM 2203 N N . THR A 1 284 ? -2.827 -3.811 -5.960 1.00 92.25 284 THR A N 1
ATOM 2204 C CA . THR A 1 284 ? -2.244 -5.105 -6.323 1.00 92.25 284 THR A CA 1
ATOM 2205 C C . THR A 1 284 ? -3.098 -5.795 -7.379 1.00 92.25 284 THR A C 1
ATOM 2207 O O . THR A 1 284 ? -4.309 -5.930 -7.222 1.00 92.25 284 THR A O 1
ATOM 2210 N N . PHE A 1 285 ? -2.455 -6.261 -8.446 1.00 92.12 285 PHE A N 1
ATOM 2211 C CA . PHE A 1 285 ? -3.088 -6.810 -9.637 1.00 92.12 285 PHE A CA 1
ATOM 2212 C C . PHE A 1 285 ? -2.665 -8.263 -9.851 1.00 92.12 285 PHE A C 1
ATOM 2214 O O . PHE A 1 285 ? -1.474 -8.569 -9.942 1.00 92.12 285 PHE A O 1
ATOM 2221 N N . GLU A 1 286 ? -3.646 -9.161 -9.945 1.00 91.25 286 GLU A N 1
ATOM 2222 C CA . GLU A 1 286 ? -3.429 -10.594 -10.160 1.00 91.25 286 GLU A CA 1
ATOM 2223 C C . GLU A 1 286 ? -3.252 -10.930 -11.651 1.00 91.25 286 GLU A C 1
ATOM 2225 O O . GLU A 1 286 ? -4.016 -10.496 -12.519 1.00 91.25 286 GLU A O 1
ATOM 2230 N N . LEU A 1 287 ? -2.259 -11.765 -11.958 1.00 84.50 287 LEU A N 1
ATOM 2231 C CA . LEU A 1 287 ? -2.009 -12.288 -13.300 1.00 84.50 287 LEU A CA 1
ATOM 2232 C C . LEU A 1 287 ? -2.863 -13.542 -13.559 1.00 84.50 287 LEU A C 1
ATOM 2234 O O . LEU A 1 287 ? -2.695 -14.574 -12.910 1.00 84.50 287 LEU A O 1
ATOM 2238 N N . LYS A 1 288 ? -3.745 -13.486 -14.570 1.00 73.62 288 LYS A N 1
ATOM 2239 C CA . LYS A 1 288 ? -4.684 -14.580 -14.914 1.00 73.62 288 LYS A CA 1
ATOM 2240 C C . LYS A 1 288 ? -3.998 -15.891 -15.298 1.00 73.62 288 LYS A C 1
ATOM 2242 O O . LYS A 1 288 ? -4.495 -16.973 -14.994 1.00 73.62 288 LYS A O 1
ATOM 2247 N N . ALA A 1 289 ? -2.872 -15.804 -15.996 1.00 65.56 289 ALA A N 1
ATOM 2248 C CA . ALA A 1 289 ? -2.064 -16.956 -16.343 1.00 65.56 289 ALA A CA 1
ATOM 2249 C C . ALA A 1 289 ? -0.809 -16.927 -15.482 1.00 65.56 289 ALA A C 1
ATOM 2251 O O . ALA A 1 289 ? 0.017 -16.020 -15.551 1.00 65.56 289 ALA A O 1
ATOM 2252 N N . ARG A 1 290 ? -0.681 -17.946 -14.637 1.00 58.00 290 ARG A N 1
ATOM 2253 C CA . ARG A 1 290 ? 0.502 -18.134 -13.813 1.00 58.00 290 ARG A CA 1
ATOM 2254 C C . ARG A 1 290 ? 1.633 -18.641 -14.719 1.00 58.00 290 ARG A C 1
ATOM 2256 O O . ARG A 1 290 ? 1.833 -19.852 -14.853 1.00 58.00 290 ARG A O 1
ATOM 2263 N N . TYR A 1 291 ? 2.318 -17.733 -15.399 1.00 55.41 291 TYR A N 1
ATOM 2264 C CA . TYR A 1 291 ? 3.423 -18.075 -16.287 1.00 55.41 291 TYR A CA 1
ATOM 2265 C C . TYR A 1 291 ? 4.641 -18.499 -15.461 1.00 55.41 291 TYR A C 1
ATOM 2267 O O . TYR A 1 291 ? 5.044 -17.823 -14.514 1.00 55.41 291 TYR A O 1
ATOM 2275 N N . LEU A 1 292 ? 5.216 -19.657 -15.790 1.00 50.56 292 LEU A N 1
ATOM 2276 C CA . LEU A 1 292 ? 6.533 -20.039 -15.288 1.00 50.56 292 LEU A CA 1
ATOM 2277 C C . LEU A 1 292 ? 7.561 -19.237 -16.081 1.00 50.56 292 LEU A C 1
ATOM 2279 O O . LEU A 1 292 ? 7.924 -19.619 -17.189 1.00 50.56 292 LEU A O 1
ATOM 2283 N N . VAL A 1 293 ? 7.992 -18.103 -15.536 1.00 50.25 293 VAL A N 1
ATOM 2284 C CA . VAL A 1 293 ? 9.130 -17.381 -16.100 1.00 50.25 293 VAL A CA 1
ATOM 2285 C C . VAL A 1 293 ? 10.389 -18.043 -15.543 1.00 50.25 293 VAL A C 1
ATOM 2287 O O . VAL A 1 293 ? 10.751 -17.841 -14.385 1.00 50.25 293 VAL A O 1
ATOM 2290 N N . TYR A 1 294 ? 11.008 -18.913 -16.340 1.00 44.38 294 TYR A N 1
ATOM 2291 C CA . TYR A 1 294 ? 12.265 -19.561 -15.976 1.00 44.38 294 TYR A CA 1
ATOM 2292 C C . TYR A 1 294 ? 13.454 -18.652 -16.313 1.00 44.38 294 TYR A C 1
ATOM 2294 O O . TYR A 1 294 ? 13.636 -18.261 -17.458 1.00 44.38 294 TYR A O 1
ATOM 2302 N N . SER A 1 295 ? 14.278 -18.387 -15.296 1.00 40.56 295 SER A N 1
ATOM 2303 C CA . SER A 1 295 ? 15.606 -17.757 -15.314 1.00 40.56 295 SER A CA 1
ATOM 2304 C C . SER A 1 295 ? 15.684 -16.281 -15.747 1.00 40.56 295 SER A C 1
ATOM 2306 O O . SER A 1 295 ? 15.314 -15.903 -16.851 1.00 40.56 295 SER A O 1
ATOM 2308 N N . GLN A 1 296 ? 16.205 -15.451 -14.830 1.00 49.66 296 GLN A N 1
ATOM 2309 C CA . GLN A 1 296 ? 16.373 -13.993 -14.946 1.00 49.66 296 GLN A CA 1
ATOM 2310 C C . GLN A 1 296 ? 15.108 -13.279 -15.426 1.00 49.66 296 GLN A C 1
ATOM 2312 O O . GLN A 1 296 ? 15.041 -12.764 -16.537 1.00 49.66 296 GLN A O 1
ATOM 2317 N N . THR A 1 297 ? 14.091 -13.248 -14.568 1.00 54.72 297 THR A N 1
ATOM 2318 C CA . THR A 1 297 ? 12.849 -12.540 -14.855 1.00 54.72 297 THR A CA 1
ATOM 2319 C C . THR A 1 297 ? 13.123 -11.048 -14.936 1.00 54.72 297 THR A C 1
ATOM 2321 O O . THR A 1 297 ? 13.406 -10.388 -13.936 1.00 54.72 297 THR A O 1
ATOM 2324 N N . ILE A 1 298 ? 13.070 -10.542 -16.157 1.00 58.34 298 ILE A N 1
ATOM 2325 C CA . ILE A 1 298 ? 13.183 -9.130 -16.458 1.00 58.34 298 ILE A CA 1
ATOM 2326 C C . ILE A 1 298 ? 11.792 -8.649 -16.846 1.00 58.34 298 ILE A C 1
ATOM 2328 O O . ILE A 1 298 ? 11.179 -9.206 -17.757 1.00 58.34 298 ILE A O 1
ATOM 2332 N N . LEU A 1 299 ? 11.282 -7.649 -16.139 1.00 57.88 299 LEU A N 1
ATOM 2333 C CA . LEU A 1 299 ? 9.942 -7.127 -16.358 1.00 57.88 299 LEU A CA 1
ATOM 2334 C C . LEU A 1 299 ? 10.000 -5.791 -17.056 1.00 57.88 299 LEU A C 1
ATOM 2336 O O . LEU A 1 299 ? 10.565 -4.855 -16.501 1.00 57.88 299 LEU A O 1
ATOM 2340 N N . CYS A 1 300 ? 9.405 -5.719 -18.244 1.00 60.53 300 CYS A N 1
ATOM 2341 C CA . CYS A 1 300 ? 9.158 -4.455 -18.920 1.00 60.53 300 CYS A CA 1
ATOM 2342 C C . CYS A 1 300 ? 7.747 -3.989 -18.574 1.00 60.53 300 CYS A C 1
ATOM 2344 O O . CYS A 1 300 ? 6.762 -4.686 -18.847 1.00 60.53 300 CYS A O 1
ATOM 2346 N N . LEU A 1 301 ? 7.672 -2.822 -17.949 1.00 61.44 301 LEU A N 1
ATOM 2347 C CA . LEU A 1 301 ? 6.428 -2.114 -17.700 1.00 61.44 301 LEU A CA 1
ATOM 2348 C C . LEU A 1 301 ? 6.246 -1.062 -18.774 1.00 61.44 301 LEU A C 1
ATOM 2350 O O . LEU A 1 301 ? 7.156 -0.271 -18.980 1.00 61.44 301 LEU A O 1
ATOM 2354 N N . TYR A 1 302 ? 5.074 -1.011 -19.391 1.00 62.12 302 TYR A N 1
ATOM 2355 C CA . TYR A 1 302 ? 4.663 0.130 -20.204 1.00 62.12 302 TYR A CA 1
ATOM 2356 C C . TYR A 1 302 ? 3.677 0.955 -19.403 1.00 62.12 302 TYR A C 1
ATOM 2358 O O . TYR A 1 302 ? 2.653 0.418 -18.998 1.00 62.12 302 TYR A O 1
ATOM 2366 N N . LEU A 1 303 ? 4.001 2.219 -19.149 1.00 64.19 303 LEU A N 1
ATOM 2367 C CA . LEU A 1 303 ? 3.196 3.132 -18.346 1.00 64.19 303 LEU A CA 1
ATOM 2368 C C . LEU A 1 303 ? 2.525 4.140 -19.266 1.00 64.19 303 LEU A C 1
ATOM 2370 O O . LEU A 1 303 ? 3.225 4.858 -19.983 1.00 64.19 303 LEU A O 1
ATOM 2374 N N . PHE A 1 304 ? 1.200 4.211 -19.204 1.00 60.25 304 PHE A N 1
ATOM 2375 C CA . PHE A 1 304 ? 0.425 5.296 -19.781 1.00 60.25 304 PHE A CA 1
ATOM 2376 C C . PHE A 1 304 ? 0.009 6.249 -18.664 1.00 60.25 304 PHE A C 1
ATOM 2378 O O . PHE A 1 304 ? -0.613 5.818 -17.699 1.00 60.25 304 PHE A O 1
ATOM 2385 N N . THR A 1 305 ? 0.394 7.518 -18.754 1.00 59.78 305 THR A N 1
ATOM 2386 C CA . THR A 1 305 ? 0.033 8.556 -17.770 1.00 59.78 305 THR A CA 1
ATOM 2387 C C . THR A 1 305 ? -0.950 9.547 -18.390 1.00 59.78 305 THR A C 1
ATOM 2389 O O . THR A 1 305 ? -0.980 9.703 -19.613 1.00 59.78 305 TH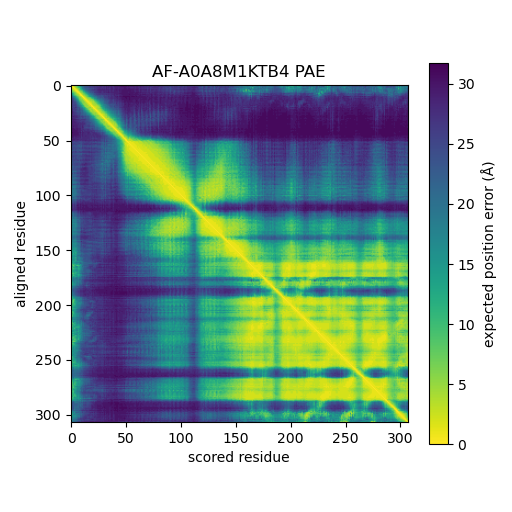R A O 1
ATOM 2392 N N . GLY A 1 306 ? -1.738 10.222 -17.552 1.00 57.59 306 GLY A N 1
ATOM 2393 C CA . GLY A 1 306 ? -2.758 11.181 -17.983 1.00 57.59 306 GLY A CA 1
ATOM 2394 C C . GLY A 1 306 ? -4.154 10.731 -17.574 1.00 57.59 306 GLY A C 1
ATOM 2395 O O . GLY A 1 306 ? -4.870 10.129 -18.373 1.00 57.59 306 GLY A O 1
ATOM 2396 N N . TRP A 1 307 ? -4.490 11.010 -16.315 1.00 55.12 307 TRP A N 1
ATOM 2397 C CA . TRP A 1 307 ? -5.865 10.971 -15.820 1.00 55.12 307 TRP A CA 1
ATOM 2398 C C . TRP A 1 307 ? -6.674 12.185 -16.268 1.00 55.12 307 TRP A C 1
ATOM 2400 O O . TRP A 1 307 ? -6.061 13.253 -16.491 1.00 55.12 307 TRP A O 1
#